Protein AF-A0A2S2QPP9-F1 (afdb_monomer_lite)

Secondary structure (DSSP, 8-state):
-----GGGHHHHHHHHHHHHHHHHHHHHHHHHHHHHHHHHHHHHHTTSS-HHHHHHHHHHHHHHHHHHHHHHHHHHHHHHHH-PPPTTS-S-----------SSSS----PPPPPP--------------------------------------TTTTTSS---STT-SEETTTTEEGGGS-TT--HHHHHHHHHHHHHSPPPPGGG----S-SEEEEEE-TTTS-HHHHHHHHHHHHHHHTPPP----GGG-EEEEEEEEETTEEEEEEEEEEEE-SEEEEEPTTS-EEEEEEEE-SEEEEEEEE-GGGTTTTHHHHHHHHHHHHTT--GGGEEEEGGGHHHHHHHHHHHHHTT-TT---EEE-S-GGGG-

Organism: NCBI:txid143950

Sequence (372 aa):
SSSWTEDDDDTDTALRRHVDTYNDFIVNIQVFFDGFRDLAMAEVTDGRVNAADVNFRLKTIERQMRTELDRLNGMIVDAKGSAALPEGLDRGRARAVGIANGSQELFGSTSPEPVGNRSLAELADVRHSSPAAGTVDECLSPVDTTADDDDGLPGFLAALKPKNGGGGNWCRGCDAPAHLVPAHWNDSFHRMLHALRSAVPPLGPADVVRGPATYRVLRIEPDRYSDELVRRVREYVDAELGVTETGVRRYERLVYLTVSVRRAAATVVGYLETEPVTAAHALGPDGRPSPDRRRAVKHGVSRIWVAVGHRRRRVGTKMLDAFRADHGLRSRDVAFASHEIQCGDAFVRHYSAADDEDTVVSIYTRSPAWYR

Radius of gyration: 28.62 Å; chains: 1; bounding box: 107×72×50 Å

Foldseek 3Di:
DDDDDPPPPVVVVVVVVVVVVVVVVVLVVVLVVVVVVVVVVVCVVVVNDPPVVVVVVVVVVVVVVVVVVVVVVVVVVVVVVVPDDPPDDDPPDDPDDDDDDDPPPPDDDDDDDDDDDDDDDDDDDDDDDDDDDDDDDDDDDDDPPPDPPPPDDPVVLVQQQQPDDPPDQADPQLRAGSVLPDSNRGNVLVVVLSVLQVQQDFDDVVVVDDDPDQKDKDKDDPVRDPPSNVVSVVVSQCSVLVHDDQPDDPVQKIKMFMWGDDPNGTGTFKIWIKGFDQKFFFQDPVRAGDPVRIDGAGMETADIDGRSNCPPVCNSVVNVVVVCVVVVHALSNYAYESSHCVVCVVVQVVSQCVRDVPRGHTYDYPDPVSVD

Structure (mmCIF, N/CA/C/O backbone):
data_AF-A0A2S2QPP9-F1
#
_entry.id   AF-A0A2S2QPP9-F1
#
loop_
_atom_site.group_PDB
_atom_site.id
_atom_site.type_symbol
_atom_site.label_atom_id
_atom_site.label_alt_id
_atom_site.label_comp_id
_atom_site.label_asym_id
_atom_site.label_entity_id
_atom_site.label_seq_id
_atom_site.pdbx_PDB_ins_code
_atom_site.Cartn_x
_atom_site.Cartn_y
_atom_site.Cartn_z
_atom_site.occupancy
_atom_site.B_iso_or_equiv
_atom_site.auth_seq_id
_atom_site.auth_comp_id
_atom_site.auth_asym_id
_atom_site.auth_atom_id
_atom_site.pdbx_PDB_model_num
ATOM 1 N N . SER A 1 1 ? -40.681 34.574 -0.955 1.00 40.84 1 SER A N 1
ATOM 2 C CA . SER A 1 1 ? -39.854 34.625 -2.172 1.00 40.84 1 SER A CA 1
ATOM 3 C C . SER A 1 1 ? -38.439 34.995 -1.762 1.00 40.84 1 SER A C 1
ATOM 5 O O . SER A 1 1 ? -38.125 36.174 -1.695 1.00 40.84 1 SER A O 1
ATOM 7 N N . SER A 1 2 ? -37.641 34.010 -1.348 1.00 41.19 2 SER A N 1
ATOM 8 C CA . SER A 1 2 ? -36.222 34.183 -1.012 1.00 41.19 2 SER A CA 1
ATOM 9 C C . SER A 1 2 ? -35.453 33.412 -2.078 1.00 41.19 2 SER A C 1
ATOM 11 O O . SER A 1 2 ? -35.592 32.197 -2.179 1.00 41.19 2 SER A O 1
ATOM 13 N N . SER A 1 3 ? -34.784 34.167 -2.944 1.00 46.25 3 SER A N 1
ATOM 14 C CA . SER A 1 3 ? -33.953 33.682 -4.041 1.00 46.25 3 SER A CA 1
ATOM 15 C C . SER A 1 3 ? -32.576 33.374 -3.469 1.00 46.25 3 SER A C 1
ATOM 17 O O . SER A 1 3 ? -31.817 34.300 -3.199 1.00 46.25 3 SER A O 1
ATOM 19 N N . TRP A 1 4 ? -32.286 32.098 -3.236 1.00 46.00 4 TRP A N 1
ATOM 20 C CA . TRP A 1 4 ? -30.928 31.630 -2.983 1.00 46.00 4 TRP A CA 1
ATOM 21 C C . TRP A 1 4 ? -30.249 31.490 -4.345 1.00 46.00 4 TRP A C 1
ATOM 23 O O . TRP A 1 4 ? -30.704 30.715 -5.179 1.00 46.00 4 TRP A O 1
ATOM 33 N N . THR A 1 5 ? -29.249 32.324 -4.605 1.00 49.22 5 THR A N 1
ATOM 34 C CA . THR A 1 5 ? -28.446 32.299 -5.830 1.00 49.22 5 THR A CA 1
ATOM 35 C C . THR A 1 5 ? -27.432 31.162 -5.734 1.00 49.22 5 THR A C 1
ATOM 37 O O . THR A 1 5 ? -26.618 31.145 -4.817 1.00 49.22 5 THR A O 1
ATOM 40 N N . GLU A 1 6 ? -27.506 30.215 -6.666 1.00 53.09 6 GLU A N 1
ATOM 41 C CA . GLU A 1 6 ? -26.698 28.986 -6.750 1.00 53.09 6 GLU A CA 1
ATOM 42 C C . GLU A 1 6 ? -25.237 29.221 -7.212 1.00 53.09 6 GLU A C 1
ATOM 44 O O . GLU A 1 6 ? -24.519 28.264 -7.477 1.00 53.09 6 GLU A O 1
ATOM 49 N N . ASP A 1 7 ? -24.765 30.470 -7.287 1.00 55.00 7 ASP A N 1
ATOM 50 C CA . ASP A 1 7 ? -23.487 30.821 -7.936 1.00 55.00 7 ASP A CA 1
ATOM 51 C C . ASP A 1 7 ? -22.239 30.757 -7.019 1.00 55.00 7 ASP A C 1
ATOM 53 O O . ASP A 1 7 ? -21.112 30.862 -7.509 1.00 55.00 7 ASP A O 1
ATOM 57 N N . ASP A 1 8 ? -22.389 30.561 -5.703 1.00 54.38 8 ASP A N 1
ATOM 58 C CA . ASP A 1 8 ? -21.247 30.583 -4.763 1.00 54.38 8 ASP A CA 1
ATOM 59 C C . ASP A 1 8 ? -20.479 29.241 -4.657 1.00 54.38 8 ASP A C 1
ATOM 61 O O . ASP A 1 8 ? -19.323 29.230 -4.229 1.00 54.38 8 ASP A O 1
ATOM 65 N N . ASP A 1 9 ? -21.050 28.110 -5.091 1.00 58.28 9 ASP A N 1
ATOM 66 C CA . ASP A 1 9 ? -20.400 26.786 -4.966 1.00 58.28 9 ASP A CA 1
ATOM 67 C C . ASP A 1 9 ? -19.332 26.511 -6.055 1.00 58.28 9 ASP A C 1
ATOM 69 O O . ASP A 1 9 ? -18.395 25.719 -5.858 1.00 58.28 9 ASP A O 1
ATOM 73 N N . ASP A 1 10 ? -19.408 27.195 -7.201 1.00 59.94 10 ASP A N 1
ATOM 74 C CA . ASP A 1 10 ? -18.504 26.955 -8.336 1.00 59.94 10 ASP A CA 1
ATOM 75 C C . ASP A 1 10 ? -17.108 27.570 -8.135 1.00 59.94 10 ASP A C 1
ATOM 77 O O . ASP A 1 10 ? -16.095 27.005 -8.571 1.00 59.94 10 ASP A O 1
ATOM 81 N N . THR A 1 11 ? -17.012 28.693 -7.417 1.00 61.16 11 THR A N 1
ATOM 82 C CA . THR A 1 11 ? -15.727 29.365 -7.158 1.00 61.16 11 THR A CA 1
ATOM 83 C C . THR A 1 11 ? -14.877 28.633 -6.117 1.00 61.16 11 THR A C 1
ATOM 85 O O . THR A 1 11 ? -13.663 28.503 -6.311 1.00 61.16 11 THR A O 1
ATOM 88 N N . ASP A 1 12 ? -15.486 28.069 -5.069 1.00 63.47 12 ASP A N 1
ATOM 89 C CA . ASP A 1 12 ? -14.771 27.242 -4.083 1.00 63.47 12 ASP A CA 1
ATOM 90 C C . ASP A 1 12 ? -14.270 25.929 -4.717 1.00 63.47 12 ASP A C 1
ATOM 92 O O . ASP A 1 12 ? -13.149 25.478 -4.466 1.00 63.47 12 ASP A O 1
ATOM 96 N N . THR A 1 13 ? -15.041 25.358 -5.647 1.00 70.56 13 THR A N 1
ATOM 97 C CA . THR A 1 13 ? -14.643 24.158 -6.399 1.00 70.56 13 THR A CA 1
ATOM 98 C C . THR A 1 13 ? -13.445 24.420 -7.321 1.00 70.56 13 THR A C 1
ATOM 100 O O . THR A 1 13 ? -12.525 23.597 -7.395 1.00 70.56 13 THR A O 1
ATOM 103 N N . ALA A 1 14 ? -13.408 25.568 -8.004 1.00 65.25 14 ALA A N 1
ATOM 104 C CA . ALA A 1 14 ? -12.289 25.949 -8.866 1.00 65.25 14 ALA A CA 1
ATOM 105 C C . ALA A 1 14 ? -11.002 26.223 -8.067 1.00 65.25 14 ALA A C 1
ATOM 107 O O . ALA A 1 14 ? -9.923 25.764 -8.454 1.00 65.25 14 ALA A O 1
ATOM 108 N N . LEU A 1 15 ? -11.110 26.909 -6.923 1.00 65.25 15 LEU A N 1
ATOM 109 C CA . LEU A 1 15 ? -9.964 27.188 -6.057 1.00 65.25 15 LEU A CA 1
ATOM 110 C C . LEU A 1 15 ? -9.381 25.900 -5.458 1.00 65.25 15 LEU A C 1
ATOM 112 O O . LEU A 1 15 ? -8.161 25.728 -5.462 1.00 65.25 15 LEU A O 1
ATOM 116 N N . ARG A 1 16 ? -10.233 24.967 -5.009 1.00 66.00 16 ARG A N 1
ATOM 117 C CA . ARG A 1 16 ? -9.799 23.649 -4.512 1.00 66.00 16 ARG A CA 1
ATOM 118 C C . ARG A 1 16 ? -9.066 22.846 -5.583 1.00 66.00 16 ARG A C 1
ATOM 120 O O . ARG A 1 16 ? -7.958 22.389 -5.328 1.00 66.00 16 ARG A O 1
ATOM 127 N N . ARG A 1 17 ? -9.600 22.778 -6.811 1.00 66.00 17 ARG A N 1
ATOM 128 C CA . ARG A 1 17 ? -8.910 22.124 -7.942 1.00 66.00 17 ARG A CA 1
ATOM 129 C C . ARG A 1 17 ? -7.540 22.740 -8.227 1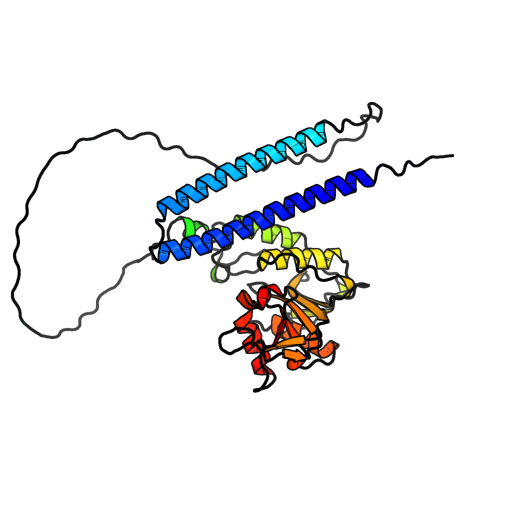.00 66.00 17 ARG A C 1
ATOM 131 O O . ARG A 1 17 ? -6.603 22.008 -8.539 1.00 66.00 17 ARG A O 1
ATOM 138 N N . HIS A 1 18 ? -7.398 24.061 -8.110 1.00 67.56 18 HIS A N 1
ATOM 139 C CA . HIS A 1 18 ? -6.103 24.722 -8.281 1.00 67.56 18 HIS A CA 1
ATOM 140 C C . HIS A 1 18 ? -5.113 24.405 -7.155 1.00 67.56 18 HIS A C 1
ATOM 142 O O . HIS A 1 18 ? -3.940 24.177 -7.445 1.00 67.56 18 HIS A O 1
ATOM 148 N N . VAL A 1 19 ? -5.570 24.348 -5.901 1.00 66.69 19 VAL A N 1
ATOM 149 C CA . VAL A 1 19 ? -4.734 23.947 -4.756 1.00 66.69 19 VAL A CA 1
ATOM 150 C C . VAL A 1 19 ? -4.283 22.493 -4.889 1.00 66.69 19 VAL A C 1
ATOM 152 O O . VAL A 1 19 ? -3.104 22.209 -4.693 1.00 66.69 19 VAL A O 1
ATOM 155 N N . ASP A 1 20 ? -5.178 21.590 -5.285 1.00 62.38 20 ASP A N 1
ATOM 156 C CA . ASP A 1 20 ? -4.850 20.178 -5.499 1.00 62.38 20 ASP A CA 1
ATOM 157 C C . ASP A 1 20 ? -3.846 20.013 -6.650 1.00 62.38 20 ASP A C 1
ATOM 159 O O . ASP A 1 20 ? -2.813 19.374 -6.477 1.00 62.38 20 ASP A O 1
ATOM 163 N N . THR A 1 21 ? -4.057 20.711 -7.774 1.00 69.19 21 THR A N 1
ATOM 164 C CA . THR A 1 21 ? -3.107 20.727 -8.906 1.00 69.19 21 THR A CA 1
ATOM 165 C C . THR A 1 21 ? -1.729 21.260 -8.492 1.00 69.19 21 THR A C 1
ATOM 167 O O . THR A 1 21 ? -0.701 20.766 -8.953 1.00 69.19 21 THR A O 1
ATOM 170 N N . TYR A 1 22 ? -1.687 22.270 -7.619 1.00 67.94 22 TYR A N 1
ATOM 171 C CA . TYR A 1 22 ? -0.441 22.836 -7.104 1.00 67.94 22 TYR A CA 1
ATOM 172 C C . TYR A 1 22 ? 0.289 21.864 -6.165 1.00 67.94 22 TYR A C 1
ATOM 174 O O . TYR A 1 22 ? 1.505 21.700 -6.271 1.00 67.94 22 TYR A O 1
ATOM 182 N N . ASN A 1 23 ? -0.440 21.176 -5.285 1.00 60.09 23 ASN A N 1
ATOM 183 C CA . ASN A 1 23 ? 0.130 20.150 -4.410 1.00 60.09 23 ASN A CA 1
ATOM 184 C C . ASN A 1 23 ? 0.663 18.961 -5.218 1.00 60.09 23 ASN A C 1
ATOM 186 O O . ASN A 1 23 ? 1.793 18.530 -4.987 1.00 60.09 23 ASN A O 1
ATOM 190 N N . ASP A 1 24 ? -0.094 18.493 -6.212 1.00 61.75 24 ASP A N 1
ATOM 191 C CA . ASP A 1 24 ? 0.339 17.442 -7.134 1.00 61.75 24 ASP A CA 1
ATOM 192 C C . ASP A 1 24 ? 1.597 17.861 -7.900 1.00 61.75 24 ASP A C 1
ATOM 194 O O . ASP A 1 24 ? 2.527 17.069 -8.057 1.00 61.75 24 ASP A O 1
ATOM 198 N N . PHE A 1 25 ? 1.671 19.118 -8.349 1.00 69.81 25 PHE A N 1
ATOM 199 C CA . PHE A 1 25 ? 2.869 19.657 -8.986 1.00 69.81 25 PHE A CA 1
ATOM 200 C C . PHE A 1 25 ? 4.080 19.603 -8.049 1.00 69.81 25 PHE A C 1
ATOM 202 O O . PHE A 1 25 ? 5.120 19.092 -8.458 1.00 69.81 25 PHE A O 1
ATOM 209 N N . ILE A 1 26 ? 3.950 20.051 -6.794 1.00 65.31 26 ILE A N 1
ATOM 210 C CA . ILE A 1 26 ? 5.040 19.999 -5.804 1.00 65.31 26 ILE A CA 1
ATOM 211 C C . ILE A 1 26 ? 5.491 18.559 -5.546 1.00 65.31 26 ILE A C 1
ATOM 213 O O . ILE A 1 26 ? 6.689 18.282 -5.561 1.00 65.31 26 ILE A O 1
ATOM 217 N N . VAL A 1 27 ? 4.559 17.628 -5.336 1.00 60.62 27 VAL A N 1
ATOM 218 C CA . VAL A 1 27 ? 4.905 16.221 -5.084 1.00 60.62 27 VAL A CA 1
ATOM 219 C C . VAL A 1 27 ? 5.635 15.625 -6.290 1.00 60.62 27 VAL A C 1
ATOM 221 O O . VAL A 1 27 ? 6.703 15.033 -6.136 1.00 60.62 27 VAL A O 1
ATOM 224 N N . ASN A 1 28 ? 5.122 15.847 -7.502 1.00 64.75 28 ASN A N 1
ATOM 225 C CA . ASN A 1 28 ? 5.736 15.344 -8.732 1.00 64.75 28 ASN A CA 1
ATOM 226 C C . ASN A 1 28 ? 7.129 15.937 -8.981 1.00 64.75 28 ASN A C 1
ATOM 228 O O . ASN A 1 28 ? 8.026 15.231 -9.445 1.00 64.75 28 ASN A O 1
ATOM 232 N N . ILE A 1 29 ? 7.338 17.213 -8.643 1.00 70.69 29 ILE A N 1
ATOM 233 C CA . ILE A 1 29 ? 8.642 17.869 -8.767 1.00 70.69 29 ILE A CA 1
ATOM 234 C C . ILE A 1 29 ? 9.671 17.234 -7.843 1.00 70.69 29 ILE A C 1
ATOM 236 O O . ILE A 1 29 ? 10.816 17.018 -8.237 1.00 70.69 29 ILE A O 1
ATOM 240 N N . GLN A 1 30 ? 9.254 16.902 -6.624 1.00 63.59 30 GLN A N 1
ATOM 241 C CA . GLN A 1 30 ? 10.133 16.333 -5.620 1.00 63.59 30 GLN A CA 1
ATOM 242 C C . GLN A 1 30 ? 10.539 14.908 -6.005 1.00 63.59 30 GLN A C 1
ATOM 244 O O . GLN A 1 30 ? 11.727 14.596 -5.998 1.00 63.59 30 GLN A O 1
ATOM 249 N N . VAL A 1 31 ? 9.581 14.097 -6.466 1.00 62.12 31 VAL A N 1
ATOM 250 C CA . VAL A 1 31 ? 9.843 12.753 -7.008 1.00 62.12 31 VAL A CA 1
ATOM 251 C C . VAL A 1 31 ? 10.782 12.813 -8.217 1.00 62.12 31 VAL A C 1
ATOM 253 O O . VAL A 1 31 ? 11.727 12.028 -8.303 1.00 62.12 31 VAL A O 1
ATOM 256 N N . PHE A 1 32 ? 10.573 13.765 -9.133 1.00 74.25 32 PHE A N 1
ATOM 257 C CA . PHE A 1 32 ? 11.472 13.973 -10.270 1.00 74.25 32 PHE A CA 1
ATOM 258 C C . PHE A 1 32 ? 12.901 14.288 -9.815 1.00 74.25 32 PHE A C 1
ATOM 260 O O . PHE A 1 32 ? 13.853 13.699 -10.327 1.00 74.25 32 PHE A O 1
ATOM 267 N N . PHE A 1 33 ? 13.064 15.189 -8.846 1.00 73.94 33 PHE A N 1
ATOM 268 C CA . PHE A 1 33 ? 14.381 15.551 -8.330 1.00 73.94 33 PHE A CA 1
ATOM 269 C C . PHE A 1 33 ? 15.072 14.411 -7.595 1.00 73.94 33 PHE A C 1
ATOM 271 O O . PHE A 1 33 ? 16.282 14.254 -7.749 1.00 73.94 33 PHE A O 1
ATOM 278 N N . ASP A 1 34 ? 14.331 13.617 -6.825 1.00 66.50 34 ASP A N 1
ATOM 279 C CA . ASP A 1 34 ? 14.879 12.445 -6.151 1.00 66.50 34 ASP A CA 1
ATOM 280 C C . ASP A 1 34 ? 15.369 11.411 -7.179 1.00 66.50 34 ASP A C 1
ATOM 282 O O . ASP A 1 34 ? 16.523 10.990 -7.112 1.00 66.50 34 ASP A O 1
ATOM 286 N N . GLY A 1 35 ? 14.570 11.103 -8.208 1.00 66.69 35 GLY A N 1
ATOM 287 C CA . GLY A 1 35 ? 14.981 10.196 -9.287 1.00 66.69 35 GLY A CA 1
ATOM 288 C C . GLY A 1 35 ? 16.153 10.727 -10.123 1.00 66.69 35 GLY A C 1
ATOM 289 O O . GLY A 1 35 ? 17.085 9.986 -10.440 1.00 66.69 35 GLY A O 1
ATOM 290 N N . PHE A 1 36 ? 16.152 12.023 -10.448 1.00 76.38 36 PHE A N 1
ATOM 291 C CA . PHE A 1 36 ? 17.269 12.666 -11.142 1.00 76.38 36 PHE A CA 1
ATOM 292 C C . PHE A 1 36 ? 18.548 12.623 -10.302 1.00 76.38 36 PHE A C 1
ATOM 294 O O . PHE A 1 36 ? 19.620 12.346 -10.837 1.00 76.38 36 PHE A O 1
ATOM 301 N N . ARG A 1 37 ? 18.448 12.880 -8.992 1.00 74.00 37 ARG A N 1
ATOM 302 C CA . ARG A 1 37 ? 19.585 12.818 -8.070 1.00 74.00 37 ARG A CA 1
ATOM 303 C C . ARG A 1 37 ? 20.170 11.414 -8.039 1.00 74.00 37 ARG A C 1
ATOM 305 O O . ARG A 1 37 ? 21.381 11.286 -8.158 1.00 74.00 37 ARG A O 1
ATOM 312 N N . ASP A 1 38 ? 19.339 10.387 -7.912 1.00 67.94 38 ASP A N 1
ATOM 313 C CA . ASP A 1 38 ? 19.810 9.005 -7.820 1.00 67.94 38 ASP A CA 1
ATOM 314 C C . ASP A 1 38 ? 20.531 8.572 -9.108 1.00 67.94 38 ASP A C 1
ATOM 316 O O . ASP A 1 38 ? 21.623 8.003 -9.048 1.00 67.94 38 ASP A O 1
ATOM 320 N N . LEU A 1 39 ? 19.989 8.937 -10.276 1.00 69.69 39 LEU A N 1
ATOM 321 C CA . LEU A 1 39 ? 20.645 8.701 -11.565 1.00 69.69 39 LEU A CA 1
ATOM 322 C C . LEU A 1 39 ? 21.964 9.476 -11.687 1.00 69.69 39 LEU A C 1
ATOM 324 O O . LEU A 1 39 ? 22.980 8.923 -12.102 1.00 69.69 39 LEU A O 1
ATOM 328 N N . ALA A 1 40 ? 21.966 10.755 -11.308 1.00 73.69 40 ALA A N 1
ATOM 329 C CA . ALA A 1 40 ? 23.159 11.587 -11.373 1.00 73.69 40 ALA A CA 1
ATOM 330 C C . ALA A 1 40 ? 24.256 11.088 -10.420 1.00 73.69 40 ALA A C 1
ATOM 332 O O . ALA A 1 40 ? 25.434 11.146 -10.763 1.00 73.69 40 ALA A O 1
ATOM 333 N N . MET A 1 41 ? 23.883 10.556 -9.254 1.00 70.50 41 MET A N 1
ATOM 334 C CA . MET A 1 41 ? 24.817 9.926 -8.322 1.00 70.50 41 MET A CA 1
ATOM 335 C C . MET A 1 41 ? 25.435 8.662 -8.917 1.00 70.50 41 MET A C 1
ATOM 337 O O . MET A 1 41 ? 26.651 8.516 -8.847 1.00 70.50 41 MET A O 1
ATOM 341 N N . ALA A 1 42 ? 24.637 7.795 -9.547 1.00 74.00 42 ALA A N 1
ATOM 342 C CA . ALA A 1 42 ? 25.154 6.604 -10.221 1.00 74.00 42 ALA A CA 1
ATOM 343 C C . ALA A 1 42 ? 26.171 6.969 -11.319 1.00 74.00 42 ALA A C 1
ATOM 345 O O . ALA A 1 42 ? 27.265 6.414 -11.371 1.00 74.00 42 ALA A O 1
ATOM 346 N N . GLU A 1 43 ? 25.856 7.972 -12.138 1.00 81.12 43 GLU A N 1
ATOM 347 C CA . GLU A 1 43 ? 26.733 8.450 -13.212 1.00 81.12 43 GLU A CA 1
ATOM 348 C C . GLU A 1 43 ? 28.028 9.113 -12.697 1.00 81.12 43 GLU A C 1
ATOM 350 O O . GLU A 1 43 ? 29.086 8.991 -13.321 1.00 81.12 43 GLU A O 1
ATOM 355 N N . VAL A 1 44 ? 27.971 9.795 -11.547 1.00 82.31 44 VAL A N 1
ATOM 356 C CA . VAL A 1 44 ? 29.156 10.353 -10.873 1.00 82.31 44 VAL A CA 1
ATOM 357 C C . VAL A 1 44 ? 30.029 9.244 -10.287 1.00 82.31 44 VAL A C 1
ATOM 359 O O . VAL A 1 44 ? 31.248 9.287 -10.442 1.00 82.31 44 VAL A O 1
ATOM 362 N N . THR A 1 45 ? 29.431 8.241 -9.639 1.00 81.19 45 THR A N 1
ATOM 363 C CA . THR A 1 45 ? 30.156 7.090 -9.079 1.00 81.19 45 THR A CA 1
ATOM 364 C C . THR A 1 45 ? 30.834 6.263 -10.168 1.00 81.19 45 THR A C 1
ATOM 366 O O . THR A 1 45 ? 31.976 5.846 -9.992 1.00 81.19 45 THR A O 1
ATOM 369 N N . ASP A 1 46 ? 30.183 6.111 -11.321 1.00 88.31 46 ASP A N 1
ATOM 370 C CA . ASP A 1 46 ? 30.744 5.445 -12.499 1.00 88.31 46 ASP A CA 1
ATOM 371 C C . ASP A 1 46 ? 31.828 6.286 -13.210 1.00 88.31 46 ASP A C 1
ATOM 373 O O . ASP A 1 46 ? 32.397 5.850 -14.213 1.00 88.31 46 ASP A O 1
ATOM 377 N N . GLY A 1 47 ? 32.111 7.508 -12.735 1.00 90.81 47 GLY A N 1
ATOM 378 C CA . GLY A 1 47 ? 33.095 8.422 -13.322 1.00 90.81 47 GLY A CA 1
ATOM 379 C C . GLY A 1 47 ? 32.698 8.976 -14.694 1.00 90.81 47 GLY A C 1
ATOM 380 O O . GLY A 1 47 ? 33.527 9.579 -15.376 1.00 90.81 47 GLY A O 1
ATOM 381 N N . ARG A 1 48 ? 31.442 8.782 -15.116 1.00 91.69 48 ARG A N 1
ATOM 382 C CA . ARG A 1 48 ? 30.927 9.237 -16.418 1.00 91.69 48 ARG A CA 1
ATOM 383 C C . ARG A 1 48 ? 30.629 10.726 -16.433 1.00 91.69 48 ARG A C 1
ATOM 385 O O . ARG A 1 48 ? 30.719 11.359 -17.484 1.00 91.69 48 ARG A O 1
ATOM 392 N N . VAL A 1 49 ? 30.280 11.290 -15.278 1.00 91.00 49 VAL A N 1
ATOM 393 C CA . VAL A 1 49 ? 29.949 12.709 -15.147 1.00 91.00 49 VAL A CA 1
ATOM 394 C C . VAL A 1 49 ? 30.722 13.329 -13.989 1.00 91.00 49 VAL A C 1
ATOM 396 O O . VAL A 1 49 ? 30.866 12.747 -12.917 1.00 91.00 49 VAL A O 1
ATOM 399 N N . ASN A 1 50 ? 31.220 14.547 -14.198 1.00 92.44 50 ASN A N 1
ATOM 400 C CA . ASN A 1 50 ? 31.888 15.311 -13.156 1.00 92.44 50 ASN A CA 1
ATOM 401 C C . ASN A 1 50 ? 30.871 15.802 -12.105 1.00 92.44 50 ASN A C 1
ATOM 403 O O . ASN A 1 50 ? 29.896 16.480 -12.435 1.00 92.44 50 ASN A O 1
ATOM 407 N N . ALA A 1 51 ? 31.124 15.508 -10.827 1.00 83.25 51 ALA A N 1
ATOM 408 C CA . ALA A 1 51 ? 30.252 15.901 -9.719 1.00 83.25 51 ALA A CA 1
ATOM 409 C C . ALA A 1 51 ? 30.026 17.425 -9.619 1.00 83.25 51 ALA A C 1
ATOM 411 O O . ALA A 1 51 ? 28.930 17.869 -9.269 1.00 83.25 51 ALA A O 1
ATOM 412 N N . ALA A 1 52 ? 31.040 18.237 -9.941 1.00 85.56 52 ALA A N 1
ATOM 413 C CA . ALA A 1 52 ? 30.933 19.694 -9.924 1.00 85.56 52 ALA A CA 1
ATOM 414 C C . ALA A 1 52 ? 29.964 20.201 -11.003 1.00 85.56 52 ALA A C 1
ATOM 416 O O . ALA A 1 52 ? 29.150 21.082 -10.719 1.00 85.56 52 ALA A O 1
ATOM 417 N N . ASP A 1 53 ? 29.983 19.594 -12.192 1.00 84.12 53 ASP A N 1
ATOM 418 C CA . ASP A 1 53 ? 29.069 19.933 -13.287 1.00 84.12 53 ASP A CA 1
ATOM 419 C C . ASP A 1 53 ? 27.624 19.542 -12.966 1.00 84.12 53 ASP A C 1
ATOM 421 O O . ASP A 1 53 ? 26.705 20.334 -13.195 1.00 84.12 53 ASP A O 1
ATOM 425 N N . VAL A 1 54 ? 27.407 18.354 -12.385 1.00 82.50 54 VAL A N 1
ATOM 426 C CA . VAL A 1 54 ? 26.078 17.928 -11.909 1.00 82.50 54 VAL A CA 1
ATOM 427 C C . VAL A 1 54 ? 25.538 18.926 -10.890 1.00 82.50 54 VAL A C 1
ATOM 429 O O . VAL A 1 54 ? 24.411 19.402 -11.025 1.00 82.50 54 VAL A O 1
ATOM 432 N N . ASN A 1 55 ? 26.353 19.299 -9.902 1.00 78.38 55 ASN A N 1
ATOM 433 C CA . ASN A 1 55 ? 25.966 20.248 -8.863 1.00 78.38 55 ASN A CA 1
ATOM 434 C C . ASN A 1 55 ? 25.665 21.643 -9.438 1.00 78.38 55 ASN A C 1
ATOM 436 O O . ASN A 1 55 ? 24.686 22.282 -9.051 1.00 78.38 55 ASN A O 1
ATOM 440 N N . PHE A 1 56 ? 26.469 22.115 -10.394 1.00 83.81 56 PHE A N 1
ATOM 441 C CA . PHE A 1 56 ? 26.223 23.385 -11.077 1.00 83.81 56 PHE A CA 1
ATOM 442 C C . PHE A 1 56 ? 24.889 23.375 -11.838 1.00 83.81 56 PHE A C 1
ATOM 444 O O . PHE A 1 56 ? 24.107 24.327 -11.743 1.00 83.81 56 PHE A O 1
ATOM 451 N N . ARG A 1 57 ? 24.585 22.285 -12.551 1.00 79.94 57 ARG A N 1
ATOM 452 C CA . ARG A 1 57 ? 23.319 22.137 -13.282 1.00 79.94 57 ARG A CA 1
ATOM 453 C C . ARG A 1 57 ? 22.126 22.043 -12.336 1.00 79.94 57 ARG A C 1
ATOM 455 O O . ARG A 1 57 ? 21.142 22.741 -12.556 1.00 79.94 57 ARG A O 1
ATOM 462 N N . LEU A 1 58 ? 22.239 21.276 -11.252 1.00 78.06 58 LEU A N 1
ATOM 463 C CA . LEU A 1 58 ? 21.207 21.180 -10.215 1.00 78.06 58 LEU A CA 1
ATOM 464 C C . LEU A 1 58 ? 20.882 22.542 -9.596 1.00 78.06 58 LEU A C 1
ATOM 466 O O . LEU A 1 58 ? 19.718 22.924 -9.556 1.00 78.06 58 LEU A O 1
ATOM 470 N N . LYS A 1 59 ? 21.899 23.321 -9.206 1.00 77.44 59 LYS A N 1
ATOM 471 C CA . LYS A 1 59 ? 21.709 24.689 -8.689 1.00 77.44 59 LYS A CA 1
ATOM 472 C C . LYS A 1 59 ? 21.069 25.626 -9.711 1.00 77.44 59 LYS A C 1
ATOM 474 O O . LYS A 1 59 ? 20.340 26.546 -9.343 1.00 77.44 59 LYS A O 1
ATOM 479 N N . THR A 1 60 ? 21.362 25.423 -10.994 1.00 82.19 60 THR A N 1
ATOM 480 C CA . THR A 1 60 ? 20.765 26.208 -12.082 1.00 82.19 60 THR A CA 1
ATOM 481 C C . THR A 1 60 ? 19.276 25.903 -12.217 1.00 82.19 60 THR A C 1
ATOM 483 O O . THR A 1 60 ? 18.464 26.827 -12.237 1.00 82.19 60 THR A O 1
ATOM 486 N N . ILE A 1 61 ? 18.924 24.617 -12.236 1.00 79.25 61 ILE A N 1
ATOM 487 C CA . ILE A 1 61 ? 17.543 24.130 -12.303 1.00 79.25 61 ILE A CA 1
ATOM 488 C C . ILE A 1 61 ? 16.757 24.584 -11.064 1.00 79.25 61 ILE A C 1
ATOM 490 O O . ILE A 1 61 ? 15.670 25.139 -11.197 1.00 79.25 61 ILE A O 1
ATOM 494 N N . GLU A 1 62 ? 17.335 24.447 -9.866 1.00 78.50 62 GLU A N 1
ATOM 495 C CA . GLU A 1 62 ? 16.729 24.914 -8.614 1.00 78.50 62 GLU A CA 1
ATOM 496 C C . GLU A 1 62 ? 16.389 26.410 -8.677 1.00 78.50 62 GLU A C 1
ATOM 498 O O . GLU A 1 62 ? 15.282 26.817 -8.323 1.00 78.50 62 GLU A O 1
ATOM 503 N N . ARG A 1 63 ? 17.317 27.240 -9.177 1.00 81.38 63 ARG A N 1
ATOM 504 C CA . ARG A 1 63 ? 17.093 28.682 -9.338 1.00 81.38 63 ARG A CA 1
ATOM 505 C C . ARG A 1 63 ? 15.950 28.972 -10.308 1.00 81.38 63 ARG A C 1
ATOM 507 O O . ARG A 1 63 ? 15.094 29.788 -9.985 1.00 81.38 63 ARG A O 1
ATOM 514 N N . GLN A 1 64 ? 15.926 28.306 -11.463 1.00 81.75 64 GLN A N 1
ATOM 515 C CA . GLN A 1 64 ? 14.859 28.470 -12.458 1.00 81.75 64 GLN A CA 1
ATOM 516 C C . GLN A 1 64 ? 13.492 28.091 -11.882 1.00 81.75 64 GLN A C 1
ATOM 518 O O . GLN A 1 64 ? 12.519 28.819 -12.057 1.00 81.75 64 GLN A O 1
ATOM 523 N N . MET A 1 65 ? 13.426 26.990 -11.138 1.00 77.50 65 MET A N 1
ATOM 524 C CA . MET A 1 65 ? 12.174 26.506 -10.556 1.00 77.50 65 MET A CA 1
ATOM 525 C C . MET A 1 65 ? 11.697 27.391 -9.413 1.00 77.50 65 MET A C 1
ATOM 527 O O . MET A 1 65 ? 10.499 27.632 -9.300 1.00 77.50 65 MET A O 1
ATOM 531 N N . ARG A 1 66 ? 12.615 27.955 -8.621 1.00 76.88 66 ARG A N 1
ATOM 532 C CA . ARG A 1 66 ? 12.279 28.976 -7.624 1.00 76.88 66 ARG A CA 1
ATOM 533 C C . ARG A 1 66 ? 11.677 30.218 -8.281 1.00 76.88 66 ARG A C 1
ATOM 535 O O . ARG A 1 66 ? 10.633 30.679 -7.841 1.00 76.88 66 ARG A O 1
ATOM 542 N N . THR A 1 67 ? 12.278 30.702 -9.370 1.00 82.56 67 THR A N 1
ATOM 543 C CA . THR A 1 67 ? 11.742 31.838 -10.135 1.00 82.56 67 THR A CA 1
ATOM 544 C C . THR A 1 67 ? 10.339 31.560 -10.679 1.00 82.56 67 THR A C 1
ATOM 546 O O . THR A 1 67 ? 9.469 32.422 -10.573 1.00 82.56 67 THR A O 1
ATOM 549 N N . GLU A 1 68 ? 10.082 30.364 -11.214 1.00 80.81 68 GLU A N 1
ATOM 550 C CA . GLU A 1 68 ? 8.736 30.007 -11.682 1.00 80.81 68 GLU A CA 1
ATOM 551 C C . GLU A 1 68 ? 7.729 29.851 -10.535 1.00 80.81 68 GLU A C 1
ATOM 553 O O . GLU A 1 68 ? 6.591 30.296 -10.667 1.00 80.81 68 GLU A O 1
ATOM 558 N N . LEU A 1 69 ? 8.130 29.285 -9.393 1.00 77.62 69 LEU A N 1
ATOM 559 C CA . LEU A 1 69 ? 7.271 29.202 -8.207 1.00 77.62 69 LEU A CA 1
ATOM 560 C C . LEU A 1 69 ? 6.906 30.590 -7.669 1.00 77.62 69 LEU A C 1
ATOM 562 O O . LEU A 1 69 ? 5.741 30.832 -7.359 1.00 77.62 69 LEU A O 1
ATOM 566 N N . ASP A 1 70 ? 7.864 31.515 -7.606 1.00 80.31 70 ASP A N 1
ATOM 567 C CA . ASP A 1 70 ? 7.612 32.902 -7.202 1.00 80.31 70 ASP A CA 1
ATOM 568 C C . ASP A 1 70 ? 6.651 33.597 -8.179 1.00 80.31 70 ASP A C 1
ATOM 570 O O . ASP A 1 70 ? 5.720 34.287 -7.756 1.00 80.31 70 ASP A O 1
ATOM 574 N N . ARG A 1 71 ? 6.812 33.351 -9.488 1.00 84.19 71 ARG A N 1
ATOM 575 C CA . ARG A 1 71 ? 5.903 33.857 -10.527 1.00 84.19 71 ARG A CA 1
ATOM 576 C C . ARG A 1 71 ? 4.480 33.321 -10.350 1.00 84.19 71 ARG A C 1
ATOM 578 O O . ARG A 1 71 ? 3.529 34.098 -10.400 1.00 84.19 71 ARG A O 1
ATOM 585 N N . LEU A 1 72 ? 4.327 32.015 -10.120 1.00 78.06 72 LEU A N 1
ATOM 586 C CA . LEU A 1 72 ? 3.026 31.378 -9.885 1.00 78.06 72 LEU A CA 1
ATOM 587 C C . LEU A 1 72 ? 2.370 31.884 -8.595 1.00 78.06 72 LEU A C 1
ATOM 589 O O . LEU A 1 72 ? 1.175 32.175 -8.589 1.00 78.06 72 LEU A O 1
ATOM 593 N N . ASN A 1 73 ? 3.146 32.053 -7.523 1.00 76.06 73 ASN A N 1
ATOM 594 C CA . ASN A 1 73 ? 2.651 32.623 -6.272 1.00 76.06 73 ASN A CA 1
ATOM 595 C C . ASN A 1 73 ? 2.157 34.062 -6.458 1.00 76.06 73 ASN A C 1
ATOM 597 O O . ASN A 1 73 ? 1.095 34.400 -5.937 1.00 76.06 73 ASN A O 1
ATOM 601 N N . GLY A 1 74 ? 2.867 34.881 -7.241 1.00 80.94 74 GLY A N 1
ATOM 602 C CA . GLY A 1 74 ? 2.409 36.221 -7.620 1.00 80.94 74 GLY A CA 1
ATOM 603 C C . GLY A 1 74 ? 1.043 36.189 -8.309 1.00 80.94 74 GLY A C 1
ATOM 604 O O . GLY A 1 74 ? 0.118 36.867 -7.871 1.00 80.94 74 GLY A O 1
ATOM 605 N N . MET A 1 75 ? 0.867 35.301 -9.295 1.00 78.88 75 MET A N 1
ATOM 606 C CA . MET A 1 75 ? -0.416 35.135 -9.993 1.00 78.88 75 MET A CA 1
ATOM 607 C C . MET A 1 75 ? -1.562 34.726 -9.052 1.00 78.88 75 MET A C 1
ATOM 609 O O . MET A 1 75 ? -2.687 35.199 -9.209 1.00 78.88 75 MET A O 1
ATOM 613 N N . ILE A 1 76 ? -1.295 33.867 -8.060 1.00 74.00 76 ILE A N 1
ATOM 614 C CA . ILE A 1 76 ? -2.298 33.449 -7.065 1.00 74.00 76 ILE A CA 1
ATOM 615 C C . ILE A 1 76 ? -2.683 34.615 -6.146 1.00 74.00 76 ILE A C 1
ATOM 617 O O . ILE A 1 76 ? -3.862 34.781 -5.826 1.00 74.00 76 ILE A O 1
ATOM 621 N N . VAL A 1 77 ? -1.708 35.413 -5.701 1.00 78.81 77 VAL A N 1
ATOM 622 C CA . VAL A 1 77 ? -1.956 36.593 -4.858 1.00 78.81 77 VAL A CA 1
ATOM 623 C C . VAL A 1 77 ? -2.774 37.633 -5.622 1.00 78.81 77 VAL A C 1
ATOM 625 O O . VAL A 1 77 ? -3.766 38.125 -5.084 1.00 78.81 77 VAL A O 1
ATOM 628 N N . ASP A 1 78 ? -2.434 37.895 -6.883 1.00 78.31 78 ASP A N 1
ATOM 629 C CA . ASP A 1 78 ? -3.152 38.846 -7.737 1.00 78.31 78 ASP A CA 1
ATOM 630 C C . ASP A 1 78 ? -4.594 38.396 -8.011 1.00 78.31 78 ASP A C 1
ATOM 632 O O . ASP A 1 78 ? -5.526 39.201 -7.934 1.00 78.31 78 ASP A O 1
ATOM 636 N N . ALA A 1 79 ? -4.811 37.098 -8.252 1.00 73.12 79 ALA A N 1
ATOM 637 C CA . ALA A 1 79 ? -6.149 36.531 -8.424 1.00 73.12 79 ALA A CA 1
ATOM 638 C C . ALA A 1 79 ? -7.006 36.674 -7.153 1.00 73.12 79 ALA A C 1
ATOM 640 O O . ALA A 1 79 ? -8.185 37.017 -7.235 1.00 73.12 79 ALA A O 1
ATOM 641 N N . LYS A 1 80 ? -6.411 36.476 -5.967 1.00 72.94 80 LYS A N 1
ATOM 642 C CA . LYS A 1 80 ? -7.094 36.672 -4.676 1.00 72.94 80 LYS A CA 1
ATOM 643 C C . LYS A 1 80 ? -7.370 38.144 -4.370 1.00 72.94 80 LYS A C 1
ATOM 645 O O . LYS A 1 80 ? -8.410 38.450 -3.798 1.00 72.94 80 LYS A O 1
ATOM 650 N N . GLY A 1 81 ? -6.461 39.046 -4.740 1.00 74.44 81 GLY A N 1
ATOM 651 C CA . GLY A 1 81 ? -6.630 40.491 -4.561 1.00 74.44 81 GLY A CA 1
ATOM 652 C C . GLY A 1 81 ? -7.658 41.108 -5.513 1.00 74.44 81 GLY A C 1
ATOM 653 O O . GLY A 1 81 ? -8.333 42.066 -5.148 1.00 74.44 81 GLY A O 1
ATOM 654 N N . SER A 1 82 ? -7.814 40.533 -6.708 1.00 64.44 82 SER A N 1
ATOM 655 C CA . SER A 1 82 ? -8.779 40.989 -7.718 1.00 64.44 82 SER A CA 1
ATOM 656 C C . SER A 1 82 ? -10.211 40.512 -7.446 1.00 64.44 82 SER A C 1
ATOM 658 O O . SER A 1 82 ? -11.159 41.115 -7.941 1.00 64.44 82 SER A O 1
ATOM 660 N N . ALA A 1 83 ? -10.390 39.474 -6.621 1.00 60.44 83 ALA A N 1
ATOM 661 C CA . ALA A 1 83 ? -11.689 39.022 -6.120 1.00 60.44 83 ALA A CA 1
ATOM 662 C C . ALA A 1 83 ? -12.201 39.921 -4.973 1.00 60.44 83 ALA A C 1
ATOM 664 O O . ALA A 1 83 ? -12.529 39.450 -3.883 1.00 60.44 83 ALA A O 1
ATOM 665 N N . ALA A 1 84 ? -12.223 41.239 -5.197 1.00 47.78 84 ALA A N 1
ATOM 666 C CA . ALA A 1 84 ? -12.778 42.197 -4.253 1.00 47.78 84 ALA A CA 1
ATOM 667 C C . ALA A 1 84 ? -14.265 41.884 -4.011 1.00 47.78 84 ALA A C 1
ATOM 669 O O . ALA A 1 84 ? -15.086 41.932 -4.927 1.00 47.78 84 ALA A O 1
ATOM 670 N N . LEU A 1 85 ? -14.588 41.549 -2.759 1.00 47.34 85 LEU A N 1
ATOM 671 C CA . LEU A 1 85 ? -15.953 41.386 -2.260 1.00 47.34 85 LEU A CA 1
ATOM 672 C C . LEU A 1 85 ? -16.796 42.631 -2.596 1.00 47.34 85 LEU A C 1
ATOM 674 O O . LEU A 1 85 ? -16.280 43.746 -2.463 1.00 47.34 85 LEU A O 1
ATOM 678 N N . PRO A 1 86 ? -18.084 42.478 -2.967 1.00 43.94 86 PRO A N 1
ATOM 679 C CA . PRO A 1 86 ? -18.961 43.620 -3.174 1.00 43.94 86 PRO A CA 1
ATOM 680 C C . PRO A 1 86 ? -18.991 44.480 -1.907 1.00 43.94 86 PRO A C 1
ATOM 682 O O . PRO A 1 86 ? -19.211 43.974 -0.802 1.00 43.94 86 PRO A O 1
ATOM 685 N N . GLU A 1 87 ? -18.754 45.783 -2.065 1.00 45.41 87 GLU A N 1
ATOM 686 C CA . GLU A 1 87 ? -18.851 46.779 -0.998 1.00 45.41 87 GLU A CA 1
ATOM 687 C C . GLU A 1 87 ? -20.279 46.797 -0.431 1.00 45.41 87 GLU A C 1
ATOM 689 O O . GLU A 1 87 ? -21.159 47.491 -0.933 1.00 45.41 87 GLU A O 1
ATOM 694 N N . GLY A 1 88 ? -20.541 45.993 0.602 1.00 46.91 88 GLY A N 1
ATOM 695 C CA . GLY A 1 88 ? -21.882 45.946 1.187 1.00 46.91 88 GLY A CA 1
ATOM 696 C C . GLY A 1 88 ? -22.133 44.969 2.330 1.00 46.91 88 GLY A C 1
ATOM 697 O O . GLY A 1 88 ? -23.268 44.914 2.795 1.00 46.91 88 GLY A O 1
ATOM 698 N N . LEU A 1 89 ? -21.138 44.217 2.816 1.00 39.22 89 LEU A N 1
ATOM 699 C CA . LEU A 1 89 ? -21.333 43.301 3.945 1.00 39.22 89 LEU A CA 1
ATOM 700 C C . LEU A 1 89 ? -20.485 43.678 5.164 1.00 39.22 89 LEU A C 1
ATOM 702 O O . LEU A 1 89 ? -19.267 43.834 5.123 1.00 39.22 89 LEU A O 1
ATOM 706 N N . ASP A 1 90 ? -21.240 43.873 6.236 1.00 38.62 90 ASP A N 1
ATOM 707 C CA . ASP A 1 90 ? -20.950 44.439 7.542 1.00 38.62 90 ASP A CA 1
ATOM 708 C C . ASP A 1 90 ? -19.599 44.030 8.161 1.00 38.62 90 ASP A C 1
ATOM 710 O O . ASP A 1 90 ? -19.269 42.849 8.311 1.00 38.62 90 ASP A O 1
ATOM 714 N N . ARG A 1 91 ? -18.827 45.033 8.602 1.00 40.31 91 ARG A N 1
ATOM 715 C CA . ARG A 1 91 ? -17.543 44.888 9.316 1.00 40.31 91 ARG A CA 1
ATOM 716 C C . ARG A 1 91 ? -17.783 44.476 10.771 1.00 40.31 91 ARG A C 1
ATOM 718 O O . ARG A 1 91 ? -17.428 45.194 11.702 1.00 40.31 91 ARG A O 1
ATOM 725 N N . GLY A 1 92 ? -18.397 43.313 10.964 1.00 40.53 92 GLY A N 1
ATOM 726 C CA . GLY A 1 92 ? -18.895 42.871 12.263 1.00 40.53 92 GLY A CA 1
ATOM 727 C C . GLY A 1 92 ? -18.469 41.474 12.701 1.00 40.53 92 GLY A C 1
ATOM 728 O O . GLY A 1 92 ? -19.045 40.984 13.661 1.00 40.53 92 GLY A O 1
ATOM 729 N N . ARG A 1 93 ? -17.526 40.781 12.039 1.00 38.16 93 ARG A N 1
ATOM 730 C CA . ARG A 1 93 ? -17.017 39.474 12.524 1.00 38.16 93 ARG A CA 1
ATOM 731 C C . ARG A 1 93 ? -15.794 38.972 11.743 1.00 38.16 93 ARG A C 1
ATOM 733 O O . ARG A 1 93 ? -15.875 38.034 10.968 1.00 38.16 93 ARG A O 1
ATOM 740 N N . ALA A 1 94 ? -14.628 39.568 11.967 1.00 33.47 94 ALA A N 1
ATOM 741 C CA . ALA A 1 94 ? -13.360 38.985 11.513 1.00 33.47 94 ALA A CA 1
ATOM 742 C C . ALA A 1 94 ? -12.253 39.260 12.538 1.00 33.47 94 ALA A C 1
ATOM 744 O O . ALA A 1 94 ? -11.348 40.064 12.338 1.00 33.47 94 ALA A O 1
ATOM 745 N N . ARG A 1 95 ? -12.358 38.598 13.693 1.00 37.94 95 ARG A N 1
ATOM 746 C CA . ARG A 1 95 ? -11.269 38.462 14.665 1.00 37.94 95 ARG A CA 1
ATOM 747 C C . ARG A 1 95 ? -11.187 36.998 15.077 1.00 37.94 95 ARG A C 1
ATOM 749 O O . ARG A 1 95 ? -11.758 36.611 16.085 1.00 37.94 95 ARG A O 1
ATOM 756 N N . ALA A 1 96 ? -10.540 36.198 14.238 1.00 38.44 96 ALA A N 1
ATOM 757 C CA . ALA A 1 96 ? -9.820 34.973 14.590 1.00 38.44 96 ALA A CA 1
ATOM 758 C C . ALA A 1 96 ? -9.437 34.270 13.286 1.00 38.44 96 ALA A C 1
ATOM 760 O O . ALA A 1 96 ? -10.307 33.739 12.614 1.00 38.44 96 ALA A O 1
ATOM 761 N N . VAL A 1 97 ? -8.158 34.349 12.925 1.00 32.03 97 VAL A N 1
ATOM 762 C CA . VAL A 1 97 ? -7.287 33.296 12.366 1.00 32.03 97 VAL A CA 1
ATOM 763 C C . VAL A 1 97 ? -6.082 34.053 11.806 1.00 32.03 97 VAL A C 1
ATOM 765 O O . VAL A 1 97 ? -6.044 34.470 10.654 1.00 32.03 97 VAL A O 1
ATOM 768 N N . GLY A 1 98 ? -5.114 34.320 12.682 1.00 28.88 98 GLY A N 1
ATOM 769 C CA . GLY A 1 98 ? -3.778 34.710 12.258 1.00 28.88 98 GLY A CA 1
ATOM 770 C C . GLY A 1 98 ? -2.995 33.439 11.966 1.00 28.88 98 GLY A C 1
ATOM 771 O O . GLY A 1 98 ? -2.641 32.724 12.899 1.00 28.88 98 GLY A O 1
ATOM 772 N N . ILE A 1 99 ? -2.736 33.154 10.692 1.00 29.92 99 ILE A N 1
ATOM 773 C CA . ILE A 1 99 ? -1.658 32.249 10.290 1.00 29.92 99 ILE A CA 1
ATOM 774 C C . ILE A 1 99 ? -0.575 33.150 9.711 1.00 29.92 99 ILE A C 1
ATOM 776 O O . ILE A 1 99 ? -0.711 33.697 8.620 1.00 29.92 99 ILE A O 1
ATOM 780 N N . ALA A 1 100 ? 0.451 33.381 10.523 1.00 34.69 100 ALA A N 1
ATOM 781 C CA . ALA A 1 100 ? 1.617 34.161 10.163 1.00 34.69 100 ALA A CA 1
ATOM 782 C C . ALA A 1 100 ? 2.575 33.335 9.289 1.00 34.69 100 ALA A C 1
ATOM 784 O O . ALA A 1 100 ? 2.827 32.162 9.557 1.00 34.69 100 ALA A O 1
ATOM 785 N N . ASN A 1 101 ? 3.088 34.004 8.257 1.00 36.44 101 ASN A N 1
ATOM 786 C CA . ASN A 1 101 ? 4.280 33.736 7.451 1.00 36.44 101 ASN A CA 1
ATOM 787 C C . ASN A 1 101 ? 5.268 32.699 8.024 1.00 36.44 101 ASN A C 1
ATOM 789 O O . ASN A 1 101 ? 5.958 32.974 9.001 1.00 36.44 101 ASN A O 1
ATOM 793 N N . GLY A 1 102 ? 5.399 31.552 7.345 1.00 29.34 102 GLY A N 1
ATOM 794 C CA . GLY A 1 102 ? 6.389 30.506 7.647 1.00 29.34 102 GLY A CA 1
ATOM 795 C C . GLY A 1 102 ? 7.362 30.177 6.506 1.00 29.34 102 GLY A C 1
ATOM 796 O O . GLY A 1 102 ? 8.101 29.204 6.602 1.00 29.34 102 GLY A O 1
ATOM 797 N N . SER A 1 103 ? 7.377 30.945 5.411 1.00 34.66 103 SER A N 1
ATOM 798 C CA . SER A 1 103 ? 8.148 30.588 4.203 1.00 34.66 103 SER A CA 1
ATOM 799 C C . SER A 1 103 ? 9.518 31.269 4.081 1.00 34.66 103 SER A C 1
ATOM 801 O O . SER A 1 103 ? 10.246 30.982 3.137 1.00 34.66 103 SER A O 1
ATOM 803 N N . GLN A 1 104 ? 9.906 32.146 5.015 1.00 36.16 104 GLN A N 1
ATOM 804 C CA . GLN A 1 104 ? 11.149 32.927 4.901 1.00 36.16 104 GLN A CA 1
ATOM 805 C C . GLN A 1 104 ? 12.397 32.293 5.545 1.00 36.16 104 GLN A C 1
ATOM 807 O O . GLN A 1 104 ? 13.494 32.788 5.311 1.00 36.16 104 GLN A O 1
ATOM 812 N N . GLU A 1 105 ? 12.290 31.182 6.285 1.00 35.00 105 GLU A N 1
ATOM 813 C CA . GLU A 1 105 ? 13.446 30.587 6.994 1.00 35.00 105 GLU A CA 1
ATOM 814 C C . GLU A 1 105 ? 14.147 29.424 6.261 1.00 35.00 105 GLU A C 1
ATOM 816 O O . GLU A 1 105 ? 15.110 28.858 6.774 1.00 35.00 105 GLU A O 1
ATOM 821 N N . LEU A 1 106 ? 13.724 29.053 5.047 1.00 39.91 106 LEU A N 1
ATOM 822 C CA . LEU A 1 106 ? 14.232 27.839 4.384 1.00 39.91 106 LEU A CA 1
ATOM 823 C C . LEU A 1 106 ? 15.597 27.975 3.680 1.00 39.91 106 LEU A C 1
ATOM 825 O O . LEU A 1 106 ? 16.159 26.955 3.290 1.00 39.91 106 LEU A O 1
ATOM 829 N N . PHE A 1 107 ? 16.171 29.176 3.538 1.00 39.78 107 PHE A N 1
ATOM 830 C CA . PHE A 1 107 ? 17.459 29.356 2.848 1.00 39.78 107 PHE A CA 1
ATOM 831 C C . PHE A 1 107 ? 18.313 30.468 3.473 1.00 39.78 107 PHE A C 1
ATOM 833 O O . PHE A 1 107 ? 18.386 31.581 2.959 1.00 39.78 107 PHE A O 1
ATOM 840 N N . GLY A 1 108 ? 18.993 30.162 4.580 1.00 29.11 108 GLY A N 1
ATOM 841 C CA . GLY A 1 108 ? 20.052 31.020 5.118 1.00 29.11 108 GLY A CA 1
ATOM 842 C C . GLY A 1 108 ? 21.308 30.961 4.241 1.00 29.11 108 GLY A C 1
ATOM 843 O O . GLY A 1 108 ? 21.958 29.921 4.161 1.00 29.11 108 GLY A O 1
ATOM 844 N N . SER A 1 109 ? 21.658 32.068 3.579 1.00 30.62 109 SER A N 1
ATOM 845 C CA . SER A 1 109 ? 22.920 32.221 2.848 1.00 30.62 109 SER A CA 1
ATOM 846 C C . SER A 1 109 ? 23.994 32.831 3.752 1.00 30.62 109 SER A C 1
ATOM 848 O O . SER A 1 109 ? 23.897 33.999 4.122 1.00 30.62 109 SER A O 1
ATOM 850 N N . THR A 1 110 ? 25.053 32.087 4.064 1.00 31.53 110 THR A N 1
ATOM 851 C CA . THR A 1 110 ? 26.306 32.673 4.563 1.00 31.53 110 THR A CA 1
ATOM 852 C C . THR A 1 110 ? 27.228 32.939 3.376 1.00 31.53 110 THR A C 1
ATOM 854 O O . THR A 1 110 ? 27.689 32.005 2.721 1.00 31.53 110 THR A O 1
ATOM 857 N N . SER A 1 111 ? 27.464 34.217 3.083 1.00 28.70 111 SER A N 1
ATOM 858 C CA . SER A 1 111 ? 28.437 34.684 2.090 1.00 28.70 111 SER A CA 1
ATOM 859 C C . SER A 1 111 ? 29.843 34.651 2.705 1.00 28.70 111 SER A C 1
ATOM 861 O O . SER A 1 111 ? 29.993 35.182 3.805 1.00 28.70 111 SER A O 1
ATOM 863 N N . PRO A 1 112 ? 30.878 34.074 2.065 1.00 36.16 112 PRO A N 1
ATOM 864 C CA . PRO A 1 112 ? 32.244 34.236 2.543 1.00 36.16 112 PRO A CA 1
ATOM 865 C C . PRO A 1 112 ? 32.879 35.506 1.955 1.00 36.16 112 PRO A C 1
ATOM 867 O O . PRO A 1 112 ? 32.748 35.793 0.764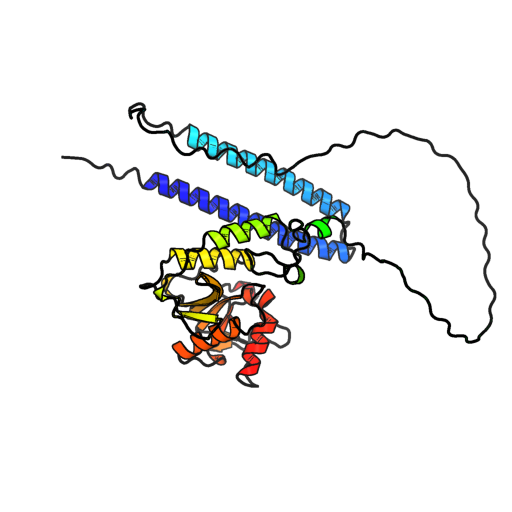 1.00 36.16 112 PRO A O 1
ATOM 870 N N . GLU A 1 113 ? 33.560 36.262 2.815 1.00 33.59 113 GLU A N 1
ATOM 871 C CA . GLU A 1 113 ? 34.434 37.381 2.448 1.00 33.59 113 GLU A CA 1
ATOM 872 C C . GLU A 1 113 ? 35.688 36.915 1.676 1.00 33.59 113 GLU A C 1
ATOM 874 O O . GLU A 1 113 ? 36.100 35.756 1.804 1.00 33.59 113 GLU A O 1
ATOM 879 N N . PRO A 1 114 ? 36.323 37.795 0.876 1.00 32.84 114 PRO A N 1
ATOM 880 C CA . PRO A 1 114 ? 37.453 37.425 0.036 1.00 32.84 114 PRO A CA 1
ATOM 881 C C . PRO A 1 114 ? 38.762 37.432 0.837 1.00 32.84 114 PRO A C 1
ATOM 883 O O . PRO A 1 114 ? 39.169 38.459 1.378 1.00 32.84 114 PRO A O 1
ATOM 886 N N . VAL A 1 115 ? 39.474 36.303 0.856 1.00 36.66 115 VAL A N 1
ATOM 887 C CA . VAL A 1 115 ? 40.860 36.247 1.346 1.00 36.66 115 VAL A CA 1
ATOM 888 C C . VAL A 1 115 ? 41.814 36.430 0.171 1.00 36.66 115 VAL A C 1
ATOM 890 O O . VAL A 1 115 ? 41.721 35.751 -0.850 1.00 36.66 115 VAL A O 1
ATOM 893 N N . GLY A 1 116 ? 42.696 37.414 0.330 1.00 29.38 116 GLY A N 1
ATOM 894 C CA . GLY A 1 116 ? 43.578 37.942 -0.696 1.00 29.38 116 GLY A CA 1
ATOM 895 C C . GLY A 1 116 ? 44.735 37.039 -1.127 1.00 29.38 116 GLY A C 1
ATOM 896 O O . GLY A 1 116 ? 45.179 36.126 -0.434 1.00 29.38 116 GLY A O 1
ATOM 897 N N . ASN A 1 117 ? 45.237 37.403 -2.304 1.00 32.03 117 ASN A N 1
ATOM 898 C CA . ASN A 1 117 ? 46.409 36.890 -3.000 1.00 32.03 117 ASN A CA 1
ATOM 899 C C . ASN A 1 117 ? 47.652 36.734 -2.109 1.00 32.03 117 ASN A C 1
ATOM 901 O O . ASN A 1 117 ? 48.065 37.693 -1.453 1.00 32.03 117 ASN A O 1
ATOM 905 N N . ARG A 1 118 ? 48.352 35.598 -2.235 1.00 31.64 118 ARG A N 1
ATOM 906 C CA . ARG A 1 118 ? 49.812 35.529 -2.060 1.00 31.64 118 ARG A CA 1
ATOM 907 C C . ARG A 1 118 ? 50.475 34.635 -3.113 1.00 31.64 118 ARG A C 1
ATOM 909 O O . ARG A 1 118 ? 49.899 33.676 -3.608 1.00 31.64 118 ARG A O 1
ATOM 916 N N . SER A 1 119 ? 51.676 35.083 -3.454 1.00 32.62 119 SER A N 1
ATOM 917 C CA . SER A 1 119 ? 52.545 34.772 -4.586 1.00 32.62 119 SER A CA 1
ATOM 918 C C . SER A 1 119 ? 53.158 33.369 -4.591 1.00 32.62 119 SER A C 1
ATOM 920 O O . SER A 1 119 ? 53.501 32.831 -3.543 1.00 32.62 119 SER A O 1
ATOM 922 N N . LEU A 1 120 ? 53.396 32.883 -5.815 1.00 31.95 120 LEU A N 1
ATOM 923 C CA . LEU A 1 120 ? 54.433 31.930 -6.229 1.00 31.95 120 LEU A CA 1
ATOM 924 C C . LEU A 1 120 ? 55.812 32.248 -5.622 1.00 31.95 120 LEU A C 1
ATOM 926 O O . LEU A 1 120 ? 56.212 33.412 -5.651 1.00 31.95 120 LEU A O 1
ATOM 930 N N . ALA A 1 121 ? 56.546 31.215 -5.194 1.00 30.48 121 ALA A N 1
ATOM 931 C CA . ALA A 1 121 ? 57.955 30.972 -5.541 1.00 30.48 121 ALA A CA 1
ATOM 932 C C . ALA A 1 121 ? 58.451 29.636 -4.944 1.00 30.48 121 ALA A C 1
ATOM 934 O O . ALA A 1 121 ? 58.313 29.432 -3.744 1.00 30.48 121 ALA A O 1
ATOM 935 N N . GLU A 1 122 ? 59.059 28.813 -5.817 1.00 32.50 122 GLU A N 1
ATOM 936 C CA . GLU A 1 122 ? 60.272 27.992 -5.589 1.00 32.50 122 GLU A CA 1
ATOM 937 C C . GLU A 1 122 ? 60.220 26.852 -4.540 1.00 32.50 122 GLU A C 1
ATOM 939 O O . GLU A 1 122 ? 59.726 27.011 -3.439 1.00 32.50 122 GLU A O 1
ATOM 944 N N . LEU A 1 123 ? 60.721 25.633 -4.770 1.00 32.59 123 LEU A N 1
ATOM 945 C CA . LEU A 1 123 ? 61.853 25.168 -5.575 1.00 32.59 123 LEU A CA 1
ATOM 946 C C . LEU A 1 123 ? 61.704 23.661 -5.870 1.00 32.59 123 LEU A C 1
ATOM 948 O O . LEU A 1 123 ? 61.071 22.915 -5.124 1.00 32.59 123 LEU A O 1
ATOM 952 N N . ALA A 1 124 ? 62.328 23.239 -6.967 1.00 31.27 124 ALA A N 1
ATOM 953 C CA . ALA A 1 124 ? 62.515 21.859 -7.392 1.00 31.27 124 ALA A CA 1
ATOM 954 C C . ALA A 1 124 ? 63.413 21.057 -6.431 1.00 31.27 124 ALA A C 1
ATOM 956 O O . ALA A 1 124 ? 64.342 21.626 -5.870 1.00 31.27 124 ALA A O 1
ATOM 957 N N . ASP A 1 125 ? 63.229 19.733 -6.359 1.00 30.11 125 ASP A N 1
ATOM 958 C CA . ASP A 1 125 ? 64.309 18.833 -6.782 1.00 30.11 125 ASP A CA 1
ATOM 959 C C . ASP A 1 125 ? 63.827 17.398 -7.050 1.00 30.11 125 ASP A C 1
ATOM 961 O O . ASP A 1 125 ? 63.015 16.823 -6.326 1.00 30.11 125 ASP A O 1
ATOM 965 N N . VAL A 1 126 ? 64.358 16.831 -8.129 1.00 33.03 126 VAL A N 1
ATOM 966 C CA . VAL A 1 126 ? 64.123 15.476 -8.637 1.00 33.03 126 VAL A CA 1
ATOM 967 C C . VAL A 1 126 ? 65.408 14.693 -8.427 1.00 33.03 126 VAL A C 1
ATOM 969 O O . VAL A 1 126 ? 66.406 15.072 -9.030 1.00 33.03 126 VAL A O 1
ATOM 972 N N . ARG A 1 127 ? 65.395 13.555 -7.711 1.00 31.06 127 ARG A N 1
ATOM 973 C CA . ARG A 1 127 ? 66.349 12.455 -7.966 1.00 31.06 127 ARG A CA 1
ATOM 974 C C . ARG A 1 127 ? 65.768 11.069 -7.693 1.00 31.06 127 ARG A C 1
ATOM 976 O O . ARG A 1 127 ? 65.220 10.783 -6.635 1.00 31.06 127 ARG A O 1
ATOM 983 N N . HIS A 1 128 ? 65.961 10.218 -8.696 1.00 31.89 128 HIS A N 1
ATOM 984 C CA . HIS A 1 128 ? 65.781 8.772 -8.717 1.00 31.89 128 HIS A CA 1
ATOM 985 C C . HIS A 1 128 ? 66.642 8.040 -7.682 1.00 31.89 128 HIS A C 1
ATOM 987 O O . HIS A 1 128 ? 67.788 8.434 -7.471 1.00 31.89 128 HIS A O 1
ATOM 993 N N . SER A 1 129 ? 66.156 6.897 -7.182 1.00 28.80 129 SER A N 1
ATOM 994 C CA . SER A 1 129 ? 66.862 5.601 -7.238 1.00 28.80 129 SER A CA 1
ATOM 995 C C . SER A 1 129 ? 65.960 4.447 -6.770 1.00 28.80 129 SER A C 1
ATOM 997 O O . SER A 1 129 ? 65.264 4.539 -5.767 1.00 28.80 129 SER A O 1
ATOM 999 N N . SER A 1 130 ? 66.010 3.350 -7.517 1.00 31.81 130 SER A N 1
ATOM 1000 C CA . SER A 1 130 ? 65.556 1.980 -7.214 1.00 31.81 130 SER A CA 1
ATOM 1001 C C . SER A 1 130 ? 66.747 1.062 -7.569 1.00 31.81 130 SER A C 1
ATOM 1003 O O . SER A 1 130 ? 67.662 1.556 -8.236 1.00 31.81 130 SER A O 1
ATOM 1005 N N . PRO A 1 131 ? 66.734 -0.268 -7.361 1.00 50.66 131 PRO A N 1
ATOM 1006 C CA . PRO A 1 131 ? 66.163 -1.105 -6.296 1.00 50.66 131 PRO A CA 1
ATOM 1007 C C . PRO A 1 131 ? 67.227 -2.085 -5.715 1.00 50.66 131 PRO A C 1
ATOM 1009 O O . PRO A 1 131 ? 68.315 -2.216 -6.270 1.00 50.66 131 PRO A O 1
ATOM 1012 N N . ALA A 1 132 ? 66.914 -2.847 -4.658 1.00 31.08 132 ALA A N 1
ATOM 1013 C CA . ALA A 1 132 ? 67.551 -4.151 -4.388 1.00 31.08 132 ALA A CA 1
ATOM 1014 C C . ALA A 1 132 ? 66.733 -4.996 -3.395 1.00 31.08 132 ALA A C 1
ATOM 1016 O O . ALA A 1 132 ? 65.995 -4.469 -2.570 1.00 31.08 132 ALA A O 1
ATOM 1017 N N . ALA A 1 133 ? 66.868 -6.312 -3.541 1.00 32.62 133 ALA A N 1
ATOM 1018 C CA . ALA A 1 133 ? 65.997 -7.376 -3.056 1.00 32.62 133 ALA A CA 1
ATOM 1019 C C . ALA A 1 133 ? 66.479 -8.082 -1.768 1.00 32.62 133 ALA A C 1
ATOM 1021 O O . ALA A 1 133 ? 67.647 -7.982 -1.405 1.00 32.62 133 ALA A O 1
ATOM 1022 N N . GLY A 1 134 ? 65.584 -8.912 -1.202 1.00 30.58 134 GLY A N 1
ATOM 1023 C CA . GLY A 1 134 ? 65.851 -9.984 -0.220 1.00 30.58 134 GLY A CA 1
ATOM 1024 C C . GLY A 1 134 ? 65.618 -9.553 1.233 1.00 30.58 134 GLY A C 1
ATOM 1025 O O . GLY A 1 134 ? 65.984 -8.446 1.591 1.00 30.58 134 GLY A O 1
ATOM 1026 N N . THR A 1 135 ? 65.015 -10.313 2.147 1.00 29.89 135 THR A N 1
ATOM 1027 C CA . THR A 1 135 ? 64.644 -11.737 2.242 1.00 29.89 135 THR A CA 1
ATOM 1028 C C . THR A 1 135 ? 63.713 -11.901 3.463 1.00 29.89 135 THR A C 1
ATOM 1030 O O . THR A 1 135 ? 63.734 -11.068 4.363 1.00 29.89 135 THR A O 1
ATOM 1033 N N . VAL A 1 136 ? 62.923 -12.979 3.454 1.00 35.62 136 VAL A N 1
ATOM 1034 C CA . VAL A 1 136 ? 62.191 -13.663 4.551 1.00 35.62 136 VAL A CA 1
ATOM 1035 C C . VAL A 1 136 ? 62.720 -13.468 5.990 1.00 35.62 136 VAL A C 1
ATOM 1037 O O . VAL A 1 136 ? 63.925 -13.566 6.195 1.00 35.62 136 VAL A O 1
ATOM 1040 N N . ASP A 1 137 ? 61.849 -13.257 6.992 1.00 28.66 137 ASP A N 1
ATOM 1041 C CA . ASP A 1 137 ? 61.321 -14.308 7.898 1.00 28.66 137 ASP A CA 1
ATOM 1042 C C . ASP A 1 137 ? 60.379 -13.736 8.996 1.00 28.66 137 ASP A C 1
ATOM 1044 O O . ASP A 1 137 ? 60.348 -12.532 9.249 1.00 28.66 137 ASP A O 1
ATOM 1048 N N . GLU A 1 138 ? 59.589 -14.626 9.597 1.00 36.00 138 GLU A N 1
ATOM 1049 C CA . GLU A 1 138 ? 58.527 -14.466 10.603 1.00 36.00 138 GLU A CA 1
ATOM 1050 C C . GLU A 1 138 ? 58.831 -13.576 11.827 1.00 36.00 138 GLU A C 1
ATOM 1052 O O . GLU A 1 138 ? 59.899 -13.666 12.423 1.00 36.00 138 GLU A O 1
ATOM 1057 N N . CYS A 1 139 ? 57.813 -12.841 12.307 1.00 31.86 139 CYS A N 1
ATOM 1058 C CA . CYS A 1 139 ? 57.423 -12.804 13.728 1.00 31.86 139 CYS A CA 1
ATOM 1059 C C . CYS A 1 139 ? 56.110 -12.027 13.932 1.00 31.86 139 CYS A C 1
ATOM 1061 O O . CYS A 1 139 ? 56.003 -10.834 13.651 1.00 31.86 139 CYS A O 1
ATOM 1063 N N . LEU A 1 140 ? 55.111 -12.730 14.464 1.00 38.03 140 LEU A N 1
ATOM 1064 C CA . LEU A 1 140 ? 53.844 -12.189 14.945 1.00 38.03 140 LEU A CA 1
ATOM 1065 C C . LEU A 1 140 ? 54.085 -11.198 16.093 1.00 38.03 140 LEU A C 1
ATOM 1067 O O . LEU A 1 140 ? 54.750 -11.516 17.077 1.00 38.03 140 LEU A O 1
ATOM 1071 N N . SER A 1 141 ? 53.492 -10.013 15.993 1.00 35.00 141 SER A N 1
ATOM 1072 C CA . SER A 1 141 ? 53.262 -9.089 17.107 1.00 35.00 141 SER A CA 1
ATOM 1073 C C . SER A 1 141 ? 51.907 -8.403 16.892 1.00 35.00 141 SER A C 1
ATOM 1075 O O . SER A 1 141 ? 51.532 -8.169 15.741 1.00 35.00 141 SER A O 1
ATOM 1077 N N . PRO A 1 142 ? 51.139 -8.126 17.960 1.00 32.28 142 PRO A N 1
ATOM 1078 C CA . PRO A 1 142 ? 49.785 -7.604 17.846 1.00 32.28 142 PRO A CA 1
ATOM 1079 C C . PRO A 1 142 ? 49.835 -6.116 17.489 1.00 32.28 142 PRO A C 1
ATOM 1081 O O . PRO A 1 142 ? 50.486 -5.330 18.173 1.00 32.28 142 PRO A O 1
ATOM 1084 N N . VAL A 1 143 ? 49.149 -5.733 16.414 1.00 32.47 143 VAL A N 1
ATOM 1085 C CA . VAL A 1 143 ? 48.919 -4.326 16.083 1.00 32.47 143 VAL A CA 1
ATOM 1086 C C . VAL A 1 143 ? 47.663 -3.879 16.822 1.00 32.47 143 VAL A C 1
ATOM 1088 O O . VAL A 1 143 ? 46.563 -4.343 16.528 1.00 32.47 143 VAL A O 1
ATOM 1091 N N . ASP A 1 144 ? 47.856 -2.982 17.786 1.00 32.16 144 ASP A N 1
ATOM 1092 C CA . ASP A 1 144 ? 46.819 -2.093 18.302 1.00 32.16 144 ASP A CA 1
ATOM 1093 C C . ASP A 1 144 ? 46.281 -1.244 17.140 1.00 32.16 144 ASP A C 1
ATOM 1095 O O . ASP A 1 144 ? 46.939 -0.318 16.667 1.00 32.16 144 ASP A O 1
ATOM 1099 N N . THR A 1 145 ? 45.074 -1.552 16.668 1.00 33.69 145 THR A N 1
ATOM 1100 C CA . THR A 1 145 ? 44.279 -0.645 15.833 1.00 33.69 145 THR A CA 1
ATOM 1101 C C . THR A 1 145 ? 43.297 0.109 16.721 1.00 33.69 145 THR A C 1
ATOM 1103 O O . THR A 1 145 ? 42.111 -0.210 16.772 1.00 33.69 145 THR A O 1
ATOM 1106 N N . THR A 1 146 ? 43.791 1.123 17.430 1.00 44.38 146 THR A N 1
ATOM 1107 C CA . THR A 1 146 ? 42.980 2.299 17.761 1.00 44.38 146 THR A CA 1
ATOM 1108 C C . THR A 1 146 ? 43.146 3.294 16.619 1.00 44.38 146 THR A C 1
ATOM 1110 O O . THR A 1 146 ? 44.062 4.115 16.626 1.00 44.38 146 THR A O 1
ATOM 1113 N N . ALA A 1 147 ? 42.292 3.177 15.611 1.00 33.59 147 ALA A N 1
ATOM 1114 C CA . ALA A 1 147 ? 42.098 4.202 14.601 1.00 33.59 147 ALA A CA 1
ATOM 1115 C C . ALA A 1 147 ? 40.590 4.333 14.395 1.00 33.59 147 ALA A C 1
ATOM 1117 O O . ALA A 1 147 ? 39.936 3.435 13.866 1.00 33.59 147 ALA A O 1
ATOM 1118 N N . ASP A 1 148 ? 40.055 5.433 14.920 1.00 39.25 148 ASP A N 1
ATOM 1119 C CA . ASP A 1 148 ? 38.774 6.002 14.534 1.00 39.25 148 ASP A CA 1
ATOM 1120 C C . ASP A 1 148 ? 38.849 6.377 13.047 1.00 39.25 148 ASP A C 1
ATOM 1122 O O . ASP A 1 148 ? 39.095 7.529 12.692 1.00 39.25 148 ASP A O 1
ATOM 1126 N N . ASP A 1 149 ? 38.666 5.395 12.170 1.00 32.03 149 ASP A N 1
ATOM 1127 C CA . ASP A 1 149 ? 38.353 5.646 10.769 1.00 32.03 149 ASP A CA 1
ATOM 1128 C C . ASP A 1 149 ? 36.841 5.866 10.677 1.00 32.03 149 ASP A C 1
ATOM 1130 O O . ASP A 1 149 ? 36.036 4.973 10.410 1.00 32.03 149 ASP A O 1
ATOM 1134 N N . ASP A 1 150 ? 36.464 7.103 11.002 1.00 38.56 150 ASP A N 1
ATOM 1135 C CA . ASP A 1 150 ? 35.191 7.718 10.652 1.00 38.56 150 ASP A CA 1
ATOM 1136 C C . ASP A 1 150 ? 35.113 7.727 9.116 1.00 38.56 150 ASP A C 1
ATOM 1138 O O . ASP A 1 150 ? 35.648 8.618 8.449 1.00 38.56 150 ASP A O 1
ATOM 1142 N N . ASP A 1 151 ? 34.539 6.657 8.552 1.00 34.28 151 ASP A N 1
ATOM 1143 C CA . ASP A 1 151 ? 34.249 6.496 7.129 1.00 34.28 151 ASP A CA 1
ATOM 1144 C C . ASP A 1 151 ? 33.568 7.767 6.613 1.00 34.28 151 ASP A C 1
ATOM 1146 O O . ASP A 1 151 ? 32.374 8.001 6.834 1.00 34.28 151 ASP A O 1
ATOM 1150 N N . GLY A 1 152 ? 34.362 8.599 5.936 1.00 35.06 152 GLY A N 1
ATOM 1151 C CA . GLY A 1 152 ? 34.014 9.924 5.446 1.00 35.06 152 GLY A CA 1
ATOM 1152 C C . GLY A 1 152 ? 32.850 9.904 4.464 1.00 35.06 152 GLY A C 1
ATOM 1153 O O . GLY A 1 152 ? 33.027 10.030 3.253 1.00 35.06 152 GLY A O 1
ATOM 1154 N N . LEU A 1 153 ? 31.633 9.813 4.991 1.00 35.12 153 LEU A N 1
ATOM 1155 C CA . LEU A 1 153 ? 30.420 10.146 4.270 1.00 35.12 153 LEU A CA 1
ATOM 1156 C C . LEU A 1 153 ? 30.465 11.651 3.957 1.00 35.12 153 LEU A C 1
ATOM 1158 O O . LEU A 1 153 ? 30.573 12.464 4.880 1.00 35.12 153 LEU A O 1
ATOM 1162 N N . PRO A 1 154 ? 30.352 12.057 2.678 1.00 39.84 154 PRO A N 1
ATOM 1163 C CA . PRO A 1 154 ? 30.242 13.457 2.292 1.00 39.84 154 PRO A CA 1
ATOM 1164 C C . PRO A 1 154 ? 29.235 14.205 3.174 1.00 39.84 154 PRO A C 1
ATOM 1166 O O . PRO A 1 154 ? 28.129 13.716 3.402 1.00 39.84 154 PRO A O 1
ATOM 1169 N N . GLY A 1 155 ? 29.575 15.408 3.649 1.00 35.41 155 GLY A N 1
ATOM 1170 C CA . GLY A 1 155 ? 28.779 16.147 4.645 1.00 35.41 155 GLY A CA 1
ATOM 1171 C C . GLY A 1 155 ? 27.304 16.402 4.283 1.00 35.41 155 GLY A C 1
ATOM 1172 O O . GLY A 1 155 ? 26.494 16.666 5.171 1.00 35.41 155 GLY A O 1
ATOM 1173 N N . PHE A 1 156 ? 26.918 16.272 3.007 1.00 44.16 156 PHE A N 1
ATOM 1174 C CA . PHE A 1 156 ? 25.516 16.319 2.579 1.00 44.16 156 PHE A CA 1
ATOM 1175 C C . PHE A 1 156 ? 24.749 15.008 2.851 1.00 44.16 156 PHE A C 1
ATOM 1177 O O . PHE A 1 156 ? 23.550 15.060 3.099 1.00 44.16 156 PHE A O 1
ATOM 1184 N N . LEU A 1 157 ? 25.420 13.850 2.889 1.00 36.06 157 LEU A N 1
ATOM 1185 C CA . LEU A 1 157 ? 24.841 12.567 3.312 1.00 36.06 157 LEU A CA 1
ATOM 1186 C C . LEU A 1 157 ? 24.703 12.489 4.838 1.00 36.06 157 LEU A C 1
ATOM 1188 O O . LEU A 1 157 ? 23.720 11.952 5.345 1.00 36.06 157 LEU A O 1
ATOM 1192 N N . ALA A 1 158 ? 25.611 13.128 5.583 1.00 38.00 158 ALA A N 1
ATOM 1193 C CA . ALA A 1 158 ? 25.450 13.334 7.025 1.00 38.00 158 ALA A CA 1
ATOM 1194 C C . ALA A 1 158 ? 24.246 14.241 7.374 1.00 38.00 158 ALA A C 1
ATOM 1196 O O . ALA A 1 158 ? 23.800 14.267 8.520 1.00 38.00 158 ALA A O 1
ATOM 1197 N N . ALA A 1 159 ? 23.694 14.978 6.398 1.00 42.94 159 ALA A N 1
ATOM 1198 C CA . ALA A 1 159 ? 22.473 15.777 6.536 1.00 42.94 159 ALA A CA 1
ATOM 1199 C C . ALA A 1 159 ? 21.175 15.012 6.200 1.00 42.94 159 ALA A C 1
ATOM 1201 O O . ALA A 1 159 ? 20.091 15.569 6.366 1.00 42.94 159 ALA A O 1
ATOM 1202 N N . LEU A 1 160 ? 21.270 13.753 5.750 1.00 42.06 160 LEU A N 1
ATOM 1203 C CA . LEU A 1 160 ? 20.111 12.908 5.437 1.00 42.06 160 LEU A CA 1
ATOM 1204 C C . LEU A 1 160 ? 19.689 11.993 6.589 1.00 42.06 160 LEU A C 1
ATOM 1206 O O . LEU A 1 160 ? 18.597 11.444 6.553 1.00 42.06 160 LEU A O 1
ATOM 1210 N N . LYS A 1 161 ? 20.508 11.827 7.632 1.00 48.94 161 LYS A N 1
ATOM 1211 C CA . LYS A 1 161 ? 20.017 11.242 8.885 1.00 48.94 161 LYS A CA 1
ATOM 1212 C C . LYS A 1 161 ? 19.300 12.341 9.662 1.00 48.94 161 LYS A C 1
ATOM 1214 O O . LYS A 1 161 ? 19.865 13.431 9.763 1.00 48.94 161 LYS A O 1
ATOM 1219 N N . PRO A 1 162 ? 18.104 12.088 10.220 1.00 48.12 162 PRO A N 1
ATOM 1220 C CA . PRO A 1 162 ? 17.410 13.108 10.981 1.00 48.12 162 PRO A CA 1
ATOM 1221 C C . PRO A 1 162 ? 18.310 13.611 12.111 1.00 48.12 162 PRO A C 1
ATOM 1223 O O . PRO A 1 162 ? 18.681 12.844 13.002 1.00 48.12 162 PRO A O 1
ATOM 1226 N N . LYS A 1 163 ? 18.718 14.885 12.043 1.00 48.94 163 LYS A N 1
ATOM 1227 C CA . LYS A 1 163 ? 19.740 15.456 12.941 1.00 48.94 163 LYS A CA 1
ATOM 1228 C C . LYS A 1 163 ? 19.199 15.746 14.339 1.00 48.94 163 LYS A C 1
ATOM 1230 O O . LYS A 1 163 ? 19.965 15.951 15.277 1.00 48.94 163 LYS A O 1
ATOM 1235 N N . ASN A 1 164 ? 17.879 15.738 14.502 1.00 44.88 164 ASN A N 1
ATOM 1236 C CA . ASN A 1 164 ? 17.239 16.319 15.671 1.00 44.88 164 ASN A CA 1
ATOM 1237 C C . ASN A 1 164 ? 16.637 15.256 16.590 1.00 44.88 164 ASN A C 1
ATOM 1239 O O . ASN A 1 164 ? 15.458 14.917 16.515 1.00 44.88 164 ASN A O 1
ATOM 1243 N N . GLY A 1 165 ? 17.466 14.779 17.513 1.00 44.09 165 GLY A N 1
ATOM 1244 C CA . GLY A 1 165 ? 17.023 14.057 18.698 1.00 44.09 165 GLY A CA 1
ATOM 1245 C C . GLY A 1 165 ? 18.211 13.604 19.529 1.00 44.09 165 GLY A C 1
ATOM 1246 O O . GLY A 1 165 ? 18.690 12.491 19.340 1.00 44.09 165 GLY A O 1
ATOM 1247 N N . GLY A 1 166 ? 18.698 14.460 20.434 1.00 46.19 166 GLY A N 1
ATOM 1248 C CA . GLY A 1 166 ? 19.830 14.161 21.315 1.00 46.19 166 GLY A CA 1
ATOM 1249 C C . GLY A 1 166 ? 19.770 12.741 21.887 1.00 46.19 166 GLY A C 1
ATOM 1250 O O . GLY A 1 166 ? 18.811 12.388 22.566 1.00 46.19 166 GLY A O 1
ATOM 1251 N N . GLY A 1 167 ? 20.761 11.913 21.542 1.00 53.72 167 GLY A N 1
ATOM 1252 C CA . GLY A 1 167 ? 20.959 10.551 22.060 1.00 53.72 167 GLY A CA 1
ATOM 1253 C C . GLY A 1 167 ? 19.816 9.547 21.845 1.00 53.72 167 GLY A C 1
ATOM 1254 O O . GLY A 1 167 ? 19.895 8.419 22.329 1.00 53.72 167 GLY A O 1
ATOM 1255 N N . GLY A 1 168 ? 18.738 9.922 21.155 1.00 56.50 168 GLY A N 1
ATOM 1256 C CA . GLY A 1 168 ? 17.545 9.100 21.014 1.00 56.50 168 GLY A CA 1
ATOM 1257 C C . GLY A 1 168 ? 17.582 8.287 19.731 1.00 56.50 168 GLY A C 1
ATOM 1258 O O . GLY A 1 168 ? 17.238 8.796 18.672 1.00 56.50 168 GLY A O 1
ATOM 1259 N N . ASN A 1 169 ? 17.892 6.993 19.825 1.00 73.38 169 ASN A N 1
ATOM 1260 C CA . ASN A 1 169 ? 17.905 6.061 18.688 1.00 73.38 169 ASN A CA 1
ATOM 1261 C C . ASN A 1 169 ? 16.538 5.876 17.979 1.00 73.38 169 ASN A C 1
ATOM 1263 O O . ASN A 1 169 ? 16.424 4.964 17.162 1.00 73.38 169 ASN A O 1
ATOM 1267 N N . TRP A 1 170 ? 15.478 6.617 18.332 1.00 74.44 170 TRP A N 1
ATOM 1268 C CA . TRP A 1 170 ? 14.084 6.349 17.948 1.00 74.44 170 TRP A CA 1
ATOM 1269 C C . TRP A 1 170 ? 13.265 7.636 17.780 1.00 74.44 170 TRP A C 1
ATOM 1271 O O . TRP A 1 170 ? 13.199 8.465 18.690 1.00 74.44 170 TRP A O 1
ATOM 1281 N N . CYS A 1 171 ? 12.532 7.746 16.669 1.00 80.50 171 CYS A N 1
ATOM 1282 C CA . CYS A 1 171 ? 11.504 8.769 16.503 1.00 80.50 171 CYS A CA 1
ATOM 1283 C C . CYS A 1 171 ? 10.170 8.303 17.115 1.00 80.50 171 CYS A C 1
ATOM 1285 O O . CYS A 1 171 ? 9.582 7.315 16.670 1.00 80.50 171 CYS A O 1
ATOM 1287 N N . ARG A 1 172 ? 9.647 9.036 18.110 1.00 78.69 172 ARG A N 1
ATOM 1288 C CA . ARG A 1 172 ? 8.393 8.670 18.803 1.00 78.69 172 ARG A CA 1
ATOM 1289 C C . ARG A 1 172 ? 7.149 8.750 17.917 1.00 78.69 172 ARG A C 1
ATOM 1291 O O . ARG A 1 172 ? 6.221 7.979 18.133 1.00 78.69 172 ARG A O 1
ATOM 1298 N N . GLY A 1 173 ? 7.109 9.666 16.948 1.00 76.44 173 GLY A N 1
ATOM 1299 C CA . GLY A 1 173 ? 5.927 9.824 16.092 1.00 76.44 173 GLY A CA 1
ATOM 1300 C C . GLY A 1 173 ? 5.823 8.750 15.003 1.00 76.44 173 GLY A C 1
ATOM 1301 O O . GLY A 1 173 ? 4.717 8.312 14.691 1.00 76.44 173 GLY A O 1
ATOM 1302 N N . CYS A 1 174 ? 6.957 8.273 14.481 1.00 73.69 174 CYS A N 1
ATOM 1303 C CA . CYS A 1 174 ? 7.001 7.239 13.438 1.00 73.69 174 CYS A CA 1
ATOM 1304 C C . CYS A 1 174 ? 7.207 5.814 13.989 1.00 73.69 174 CYS A C 1
ATOM 1306 O O . CYS A 1 174 ? 7.149 4.859 13.219 1.00 73.69 174 CYS A O 1
ATOM 1308 N N . ASP A 1 175 ? 7.459 5.661 15.298 1.00 78.06 175 ASP A N 1
ATOM 1309 C CA . ASP A 1 175 ? 7.890 4.402 15.946 1.00 78.06 175 ASP A CA 1
ATOM 1310 C C . ASP A 1 175 ? 9.080 3.746 15.213 1.00 78.06 175 ASP A C 1
ATOM 1312 O O . ASP A 1 175 ? 9.234 2.527 15.211 1.00 78.06 175 ASP A O 1
ATOM 1316 N N . ALA A 1 176 ? 9.909 4.560 14.548 1.00 78.00 176 ALA A N 1
ATOM 1317 C CA . ALA A 1 176 ? 11.002 4.112 13.697 1.00 78.00 176 ALA A CA 1
ATOM 1318 C C . ALA A 1 176 ? 12.344 4.307 14.424 1.00 78.00 176 ALA A C 1
ATOM 1320 O O . ALA A 1 176 ? 12.687 5.442 14.784 1.00 78.00 176 ALA A O 1
ATOM 1321 N N . PRO A 1 177 ? 13.117 3.230 14.645 1.00 80.19 177 PRO A N 1
ATOM 1322 C CA . PRO A 1 177 ? 14.508 3.341 15.054 1.00 80.19 177 PRO A CA 1
ATOM 1323 C C . PRO A 1 177 ? 15.313 4.092 13.991 1.00 80.19 177 PRO A C 1
ATOM 1325 O O . PRO A 1 177 ? 15.141 3.832 12.803 1.00 80.19 177 PRO A O 1
ATOM 1328 N N . ALA A 1 178 ? 16.238 4.957 14.402 1.00 78.38 178 ALA A N 1
ATOM 1329 C CA . ALA A 1 178 ? 17.067 5.768 13.510 1.00 78.38 178 ALA A CA 1
ATOM 1330 C C . ALA A 1 178 ? 17.847 4.921 12.488 1.00 78.38 178 ALA A C 1
ATOM 1332 O O . ALA A 1 178 ? 18.023 5.340 11.352 1.00 78.38 178 ALA A O 1
ATOM 1333 N N . HIS A 1 179 ? 18.256 3.703 12.862 1.00 79.69 179 HIS A N 1
ATOM 1334 C CA . HIS A 1 179 ? 18.955 2.773 11.967 1.00 79.69 179 HIS A CA 1
ATOM 1335 C C . HIS A 1 179 ? 18.045 2.080 10.937 1.00 79.69 179 HIS A C 1
ATOM 1337 O O . HIS A 1 179 ? 18.552 1.460 10.009 1.00 79.69 179 HIS A O 1
ATOM 1343 N N . LEU A 1 180 ? 16.718 2.142 11.103 1.00 78.75 180 LEU A N 1
ATOM 1344 C CA . LEU A 1 180 ? 15.749 1.616 10.133 1.00 78.75 180 LEU A CA 1
ATOM 1345 C C . LEU A 1 180 ? 15.160 2.710 9.238 1.00 78.75 180 LEU A C 1
ATOM 1347 O O . LEU A 1 180 ? 14.466 2.384 8.276 1.00 78.75 180 LEU A O 1
ATOM 1351 N N . VAL A 1 181 ? 15.408 3.985 9.551 1.00 75.69 181 VAL A N 1
ATOM 1352 C CA . VAL A 1 181 ? 14.991 5.104 8.705 1.00 75.69 181 VAL A CA 1
ATOM 1353 C C . VAL A 1 181 ? 15.763 5.021 7.382 1.00 75.69 181 VAL A C 1
ATOM 1355 O O . VAL A 1 181 ? 16.995 4.970 7.409 1.00 75.69 181 VAL A O 1
ATOM 1358 N N . PRO A 1 182 ? 15.075 4.976 6.226 1.00 75.62 182 PRO A N 1
ATOM 1359 C CA . PRO A 1 182 ? 15.741 4.946 4.933 1.00 75.62 182 PRO A CA 1
ATOM 1360 C C . PRO A 1 182 ? 16.680 6.139 4.743 1.00 75.62 182 PRO A C 1
ATOM 1362 O O . PRO A 1 182 ? 16.346 7.264 5.102 1.00 75.62 182 PRO A O 1
ATOM 1365 N N . ALA A 1 183 ? 17.836 5.905 4.120 1.00 74.44 183 ALA A N 1
ATOM 1366 C CA . ALA A 1 183 ? 18.861 6.935 3.940 1.00 74.44 183 ALA A CA 1
ATOM 1367 C C . ALA A 1 183 ? 18.397 8.144 3.104 1.00 74.44 183 ALA A C 1
ATOM 1369 O O . ALA A 1 183 ? 18.989 9.209 3.209 1.00 74.44 183 ALA A O 1
ATOM 1370 N N . HIS A 1 184 ? 17.345 8.002 2.291 1.00 74.44 184 HIS A N 1
ATOM 1371 C CA . HIS A 1 184 ? 16.773 9.102 1.509 1.00 74.44 184 HIS A CA 1
ATOM 1372 C C . HIS A 1 184 ? 15.829 10.010 2.325 1.00 74.44 184 HIS A C 1
ATOM 1374 O O . HIS A 1 184 ? 15.416 11.061 1.835 1.00 74.44 184 HIS A O 1
ATOM 1380 N N . TRP A 1 185 ? 15.479 9.649 3.567 1.00 82.19 185 TRP A N 1
ATOM 1381 C CA . TRP A 1 185 ? 14.592 10.455 4.411 1.00 82.19 185 TRP A CA 1
ATOM 1382 C C . TRP A 1 185 ? 15.341 11.619 5.050 1.00 82.19 185 TRP A C 1
ATOM 1384 O O . TRP A 1 185 ? 15.817 11.522 6.177 1.00 82.19 185 TRP A O 1
ATOM 1394 N N . ASN A 1 186 ? 15.379 12.760 4.369 1.00 82.12 186 ASN A N 1
ATOM 1395 C CA . ASN A 1 186 ? 15.841 13.991 5.000 1.00 82.12 186 ASN A CA 1
ATOM 1396 C C . ASN A 1 186 ? 14.858 14.492 6.085 1.00 82.12 186 ASN A C 1
ATOM 1398 O O . ASN A 1 186 ? 13.696 14.082 6.158 1.00 82.12 186 ASN A O 1
ATOM 1402 N N . ASP A 1 187 ? 15.314 15.435 6.914 1.00 79.56 187 ASP A N 1
ATOM 1403 C CA . ASP A 1 187 ? 14.512 16.022 7.998 1.00 79.56 187 ASP A CA 1
ATOM 1404 C C . ASP A 1 187 ? 13.186 16.647 7.525 1.00 79.56 187 ASP A C 1
ATOM 1406 O O . ASP A 1 187 ? 12.193 16.630 8.254 1.00 79.56 187 ASP A O 1
ATOM 1410 N N . SER A 1 188 ? 13.155 17.211 6.315 1.00 81.81 188 SER A N 1
ATOM 1411 C CA . SER A 1 188 ? 11.947 17.818 5.747 1.00 81.81 188 SER A CA 1
ATOM 1412 C C . SER A 1 188 ? 10.903 16.758 5.403 1.00 81.81 188 SER A C 1
ATOM 1414 O O . SER A 1 188 ? 9.755 16.845 5.839 1.00 81.81 188 SER A O 1
ATOM 1416 N N . PHE A 1 189 ? 11.326 15.706 4.703 1.00 84.12 189 PHE A N 1
ATOM 1417 C CA . PHE A 1 189 ? 10.495 14.561 4.357 1.00 84.12 189 PHE A CA 1
ATOM 1418 C C . PHE A 1 189 ? 9.975 13.853 5.614 1.00 84.12 189 PHE A C 1
ATOM 1420 O O . PHE A 1 189 ? 8.786 13.566 5.730 1.00 84.12 189 PHE A O 1
ATOM 1427 N N . HIS A 1 190 ? 10.830 13.670 6.621 1.00 84.19 190 HIS A N 1
ATOM 1428 C CA . HIS A 1 190 ? 10.427 13.097 7.903 1.00 84.19 190 HIS A CA 1
ATOM 1429 C C . HIS A 1 190 ? 9.348 13.942 8.611 1.00 84.19 190 HIS A C 1
ATOM 1431 O O . HIS A 1 190 ? 8.355 13.396 9.096 1.00 84.19 190 HIS A O 1
ATOM 1437 N N . ARG A 1 191 ? 9.478 15.279 8.629 1.00 83.81 191 ARG A N 1
ATOM 1438 C CA . ARG A 1 191 ? 8.433 16.181 9.157 1.00 83.81 191 ARG A CA 1
ATOM 1439 C C . ARG A 1 191 ? 7.131 16.111 8.357 1.00 83.81 191 ARG A C 1
ATOM 1441 O O . ARG A 1 191 ? 6.059 16.125 8.957 1.00 83.81 191 ARG A O 1
ATOM 1448 N N . MET A 1 192 ? 7.209 16.005 7.034 1.00 87.06 192 MET A N 1
ATOM 1449 C CA . MET A 1 192 ? 6.033 15.812 6.183 1.00 87.06 192 MET A CA 1
ATOM 1450 C C . MET A 1 192 ? 5.301 14.509 6.539 1.00 87.06 192 MET A C 1
ATOM 1452 O O . MET A 1 192 ? 4.087 14.530 6.742 1.00 87.06 192 MET A O 1
ATOM 1456 N N . LEU A 1 193 ? 6.026 13.399 6.724 1.00 85.94 193 LEU A N 1
ATOM 1457 C CA . LEU A 1 193 ? 5.434 12.135 7.175 1.00 85.94 193 LEU A CA 1
ATOM 1458 C C . LEU A 1 193 ? 4.754 12.272 8.546 1.00 85.94 193 LEU A C 1
ATOM 1460 O O . LEU A 1 193 ? 3.671 11.723 8.752 1.00 85.94 193 LEU A O 1
ATOM 1464 N N . HIS A 1 194 ? 5.325 13.043 9.477 1.00 86.62 194 HIS A N 1
ATOM 1465 C CA . HIS A 1 194 ? 4.663 13.351 10.749 1.00 86.62 194 HIS A CA 1
ATOM 1466 C C . HIS A 1 194 ? 3.342 14.100 10.576 1.00 86.62 194 HIS A C 1
ATOM 1468 O O . HIS A 1 194 ? 2.367 13.767 11.257 1.00 86.62 194 HIS A O 1
ATOM 1474 N N . ALA A 1 195 ? 3.304 15.096 9.689 1.00 84.38 195 ALA A N 1
ATOM 1475 C CA . ALA A 1 195 ? 2.097 15.864 9.415 1.00 84.38 195 ALA A CA 1
ATOM 1476 C C . ALA A 1 195 ? 1.002 14.961 8.828 1.00 84.38 195 ALA A C 1
ATOM 1478 O O . ALA A 1 195 ? -0.108 14.924 9.359 1.00 84.38 195 ALA A O 1
ATOM 1479 N N . LEU A 1 196 ? 1.345 14.152 7.819 1.00 84.94 196 LEU A N 1
ATOM 1480 C CA . LEU A 1 196 ? 0.425 13.196 7.196 1.00 84.94 196 LEU A CA 1
ATOM 1481 C C . LEU A 1 196 ? -0.088 12.162 8.203 1.00 84.94 196 LEU A C 1
ATOM 1483 O O . LEU A 1 196 ? -1.288 11.914 8.292 1.00 84.94 196 LEU A O 1
ATOM 1487 N N . ARG A 1 197 ? 0.800 11.608 9.035 1.00 86.19 197 ARG A N 1
ATOM 1488 C CA . ARG A 1 197 ? 0.427 10.637 10.071 1.00 86.19 197 ARG A CA 1
ATOM 1489 C C . ARG A 1 197 ? -0.503 11.232 11.123 1.00 86.19 197 ARG A C 1
ATOM 1491 O O . ARG A 1 197 ? -1.413 10.548 11.576 1.00 86.19 197 ARG A O 1
ATOM 1498 N N . SER A 1 198 ? -0.279 12.484 11.514 1.00 85.94 198 SER A N 1
ATOM 1499 C CA . SER A 1 198 ? -1.122 13.180 12.495 1.00 85.94 198 SER A CA 1
ATOM 1500 C C . SER A 1 198 ? -2.490 13.563 11.924 1.00 85.94 198 SER A C 1
ATOM 1502 O O . SER A 1 198 ? -3.436 13.728 12.687 1.00 85.94 198 SER A O 1
ATOM 1504 N N . ALA A 1 199 ? -2.602 13.678 10.597 1.00 85.19 199 ALA A N 1
ATOM 1505 C CA . ALA A 1 199 ? -3.863 13.929 9.908 1.00 85.19 199 ALA A CA 1
ATOM 1506 C C . ALA A 1 199 ? -4.744 12.674 9.774 1.00 85.19 199 ALA A C 1
ATOM 1508 O O . ALA A 1 199 ? -5.920 12.802 9.438 1.00 85.19 199 ALA A O 1
ATOM 1509 N N . VAL A 1 200 ? -4.211 11.472 10.037 1.00 85.44 200 VAL A N 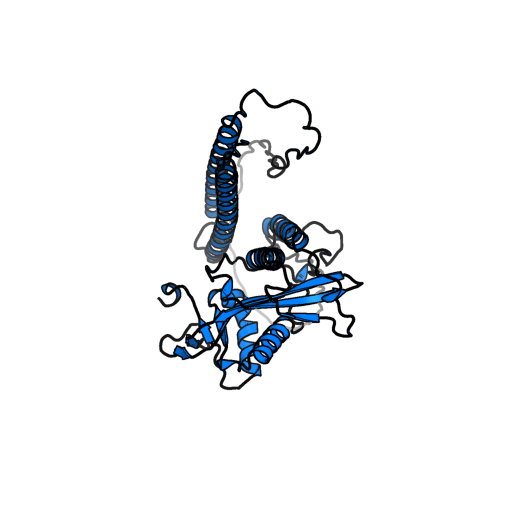1
ATOM 1510 C CA . VAL A 1 200 ? -5.003 10.235 10.050 1.00 85.44 200 VAL A CA 1
ATOM 1511 C C . VAL A 1 200 ? -5.992 10.289 11.221 1.00 85.44 200 VAL A C 1
ATOM 1513 O O . VAL A 1 200 ? -5.554 10.341 12.375 1.00 85.44 200 VAL A O 1
ATOM 1516 N N . PRO A 1 201 ? -7.315 10.249 10.965 1.00 84.19 201 PRO A N 1
ATOM 1517 C CA . PRO A 1 201 ? -8.308 10.250 12.030 1.00 84.19 201 PRO A CA 1
ATOM 1518 C C . PRO A 1 201 ? -8.076 9.090 13.010 1.00 84.19 201 PRO A C 1
ATOM 1520 O O . PRO A 1 201 ? -7.768 7.973 12.579 1.00 84.19 201 PRO A O 1
ATOM 1523 N N . PRO A 1 202 ? -8.227 9.312 14.328 1.00 82.75 202 PRO A N 1
ATOM 1524 C CA . PRO A 1 202 ? -8.114 8.231 15.294 1.00 82.75 202 PRO A CA 1
ATOM 1525 C C . PRO A 1 202 ? -9.213 7.193 15.047 1.00 82.75 202 PRO A C 1
ATOM 1527 O O . PRO A 1 202 ? -10.363 7.533 14.771 1.00 82.75 202 PRO A O 1
ATOM 1530 N N . LEU A 1 203 ? -8.862 5.916 15.180 1.00 83.69 203 LEU A N 1
ATOM 1531 C CA . LEU A 1 203 ? -9.835 4.830 15.100 1.00 83.69 203 LEU A CA 1
ATOM 1532 C C . LEU A 1 203 ? -10.739 4.823 16.336 1.00 83.69 203 LEU A C 1
ATOM 1534 O O . LEU A 1 203 ? -10.297 5.135 17.445 1.00 83.69 203 LEU A O 1
ATOM 1538 N N . GLY A 1 204 ? -12.007 4.456 16.147 1.00 77.94 204 GLY A N 1
ATOM 1539 C CA . GLY A 1 204 ? -13.002 4.488 17.212 1.00 77.94 204 GLY A CA 1
ATOM 1540 C C . GLY A 1 204 ? -12.752 3.422 18.291 1.00 77.94 204 GLY A C 1
ATOM 1541 O O . GLY A 1 204 ? -12.154 2.381 18.013 1.00 77.94 204 GLY A O 1
ATOM 1542 N N . PRO A 1 205 ? -13.264 3.601 19.526 1.00 71.31 205 PRO A N 1
ATOM 1543 C CA . PRO A 1 205 ? -13.098 2.631 20.616 1.00 71.31 205 PRO A CA 1
ATOM 1544 C C . PRO A 1 205 ? -13.601 1.220 20.274 1.00 71.31 205 PRO A C 1
ATOM 1546 O O . PRO A 1 205 ? -13.040 0.234 20.745 1.00 71.31 205 PRO A O 1
ATOM 1549 N N . ALA A 1 206 ? -14.632 1.112 19.427 1.00 70.50 206 ALA A N 1
ATOM 1550 C CA . ALA A 1 206 ? -15.184 -0.161 18.956 1.00 70.50 206 ALA A CA 1
ATOM 1551 C C . ALA A 1 206 ? -14.201 -0.960 18.074 1.00 70.50 206 ALA A C 1
ATOM 1553 O O . ALA A 1 206 ? -14.262 -2.190 18.005 1.00 70.50 206 ALA A O 1
ATOM 1554 N N . ASP A 1 207 ? -13.249 -0.280 17.435 1.00 66.62 207 ASP A N 1
ATOM 1555 C CA . ASP A 1 207 ? -12.172 -0.909 16.667 1.00 66.62 207 ASP A CA 1
ATOM 1556 C C . ASP A 1 207 ? -11.022 -1.372 17.577 1.00 66.62 207 ASP A C 1
ATOM 1558 O O . ASP A 1 207 ? -10.197 -2.206 17.191 1.00 66.62 207 ASP A O 1
ATOM 1562 N N . VAL A 1 208 ? -11.024 -0.914 18.832 1.00 65.25 208 VAL A N 1
ATOM 1563 C CA . VAL A 1 208 ? -10.078 -1.263 19.895 1.00 65.25 208 VAL A CA 1
ATOM 1564 C C . VAL A 1 208 ? -10.717 -2.282 20.846 1.00 65.25 208 VAL A C 1
ATOM 1566 O O . VAL A 1 208 ? -10.835 -2.070 22.053 1.00 65.25 208 VAL A O 1
ATOM 1569 N N . VAL A 1 209 ? -11.146 -3.431 20.317 1.00 59.53 209 VAL A N 1
ATOM 1570 C CA . VAL A 1 209 ? -11.553 -4.552 21.178 1.00 59.53 209 VAL A CA 1
ATOM 1571 C C . VAL A 1 209 ? -10.308 -5.058 21.907 1.00 59.53 209 VAL A C 1
ATOM 1573 O O . VAL A 1 209 ? -9.322 -5.439 21.275 1.00 59.53 209 VAL A O 1
ATOM 1576 N N . ARG A 1 210 ? -10.338 -5.036 23.245 1.00 55.09 210 ARG A N 1
ATOM 1577 C CA . ARG A 1 210 ? -9.240 -5.513 24.098 1.00 55.09 210 ARG A CA 1
ATOM 1578 C C . ARG A 1 210 ? -9.016 -7.005 23.846 1.00 55.09 210 ARG A C 1
ATOM 1580 O O . ARG A 1 210 ? -9.843 -7.826 24.223 1.00 55.09 210 ARG A O 1
ATOM 1587 N N . GLY A 1 211 ? -7.891 -7.344 23.227 1.00 56.88 211 GLY A N 1
ATOM 1588 C CA . GLY A 1 211 ? -7.451 -8.717 23.011 1.00 56.88 211 GLY A CA 1
ATOM 1589 C C . GLY A 1 211 ? -5.937 -8.850 23.197 1.00 56.88 211 GLY A C 1
ATOM 1590 O O . GLY A 1 211 ? -5.228 -7.843 23.193 1.00 56.88 211 GLY A O 1
ATOM 1591 N N . PRO A 1 212 ? -5.422 -10.082 23.352 1.00 55.81 212 PRO A N 1
ATOM 1592 C CA . PRO A 1 212 ? -3.997 -10.344 23.575 1.00 55.81 212 PRO A CA 1
ATOM 1593 C C . PRO A 1 212 ? -3.118 -10.086 22.335 1.00 55.81 212 PRO A C 1
ATOM 1595 O O . PRO A 1 212 ? -1.892 -10.118 22.430 1.00 55.81 212 PRO A O 1
ATOM 1598 N N . ALA A 1 213 ? -3.715 -9.836 21.164 1.00 61.28 213 ALA A N 1
ATOM 1599 C CA . ALA A 1 213 ? -2.982 -9.591 19.929 1.00 61.28 213 ALA A CA 1
ATOM 1600 C C . ALA A 1 213 ? -2.467 -8.143 19.855 1.00 61.28 213 ALA A C 1
ATOM 1602 O O . ALA A 1 213 ? -3.240 -7.189 19.836 1.00 61.28 213 ALA A O 1
ATOM 1603 N N . THR A 1 214 ? -1.147 -7.988 19.732 1.00 80.81 214 THR A N 1
ATOM 1604 C CA . THR A 1 214 ? -0.473 -6.693 19.518 1.00 80.81 214 THR A CA 1
ATOM 1605 C C . THR A 1 214 ? -0.823 -6.039 18.180 1.00 80.81 214 THR A C 1
ATOM 1607 O O . THR A 1 214 ? -0.713 -4.822 18.051 1.00 80.81 214 THR A O 1
ATOM 1610 N N . TYR A 1 215 ? -1.260 -6.841 17.205 1.00 89.88 215 TYR A N 1
ATOM 1611 C CA . TYR A 1 215 ? -1.680 -6.404 15.878 1.00 89.88 215 TYR A CA 1
ATOM 1612 C C . TYR A 1 215 ? -3.050 -6.976 15.546 1.00 89.88 215 TYR A C 1
ATOM 1614 O O . TYR A 1 215 ? -3.248 -8.189 15.654 1.00 89.88 215 TYR A O 1
ATOM 1622 N N . ARG A 1 216 ? -3.956 -6.117 15.083 1.00 90.75 216 ARG A N 1
ATOM 1623 C CA . ARG A 1 216 ? -5.283 -6.498 14.595 1.00 90.75 216 ARG A CA 1
ATOM 1624 C C . ARG A 1 216 ? -5.432 -6.057 13.146 1.00 90.75 216 ARG A C 1
ATOM 1626 O O . ARG A 1 216 ? -5.120 -4.913 12.837 1.00 90.75 216 ARG A O 1
ATOM 1633 N N . VAL A 1 217 ? -5.910 -6.950 12.286 1.00 93.31 217 VAL A N 1
ATOM 1634 C CA . VAL A 1 217 ? -6.278 -6.612 10.906 1.00 93.31 217 VAL A CA 1
ATOM 1635 C C . VAL A 1 217 ? -7.756 -6.219 10.891 1.00 93.31 217 VAL A C 1
ATOM 1637 O O . VAL A 1 217 ? -8.587 -6.912 11.477 1.00 93.31 217 VAL A O 1
ATOM 1640 N N . LEU A 1 218 ? -8.065 -5.084 10.276 1.00 93.38 218 LEU A N 1
ATOM 1641 C CA . LEU A 1 218 ? -9.402 -4.539 10.085 1.00 93.38 218 LEU A CA 1
ATOM 1642 C C . LEU A 1 218 ? -9.695 -4.524 8.589 1.00 93.38 218 LEU A C 1
ATOM 1644 O O . LEU A 1 218 ? -8.923 -3.944 7.828 1.00 93.38 218 LEU A O 1
ATOM 1648 N N . ARG A 1 219 ? -10.811 -5.120 8.180 1.00 94.44 219 ARG A N 1
ATOM 1649 C CA . ARG A 1 219 ? -11.375 -4.910 6.849 1.00 94.44 219 ARG A CA 1
ATOM 1650 C C . ARG A 1 219 ? -12.168 -3.608 6.862 1.00 94.44 219 ARG A C 1
ATOM 1652 O O . ARG A 1 219 ? -13.004 -3.407 7.741 1.00 94.44 219 ARG A O 1
ATOM 1659 N N . ILE A 1 220 ? -11.892 -2.728 5.909 1.00 91.94 220 ILE A N 1
ATOM 1660 C CA . ILE A 1 220 ? -12.586 -1.451 5.793 1.00 91.94 220 ILE A CA 1
ATOM 1661 C C . ILE A 1 220 ? -13.849 -1.651 4.965 1.00 91.94 220 ILE A C 1
ATOM 1663 O O . ILE A 1 220 ? -13.798 -1.920 3.767 1.00 91.94 220 ILE A O 1
ATOM 1667 N N . GLU A 1 221 ? -14.984 -1.513 5.635 1.00 87.62 221 GLU A N 1
ATOM 1668 C CA . GLU A 1 221 ? -16.308 -1.486 5.025 1.00 87.62 221 GLU A CA 1
ATOM 1669 C C . GLU A 1 221 ? -16.740 -0.024 4.821 1.00 87.62 221 GLU A C 1
ATOM 1671 O O . GLU A 1 221 ? -16.634 0.758 5.775 1.00 87.62 221 GLU A O 1
ATOM 1676 N N . PRO A 1 222 ? -17.229 0.360 3.624 1.00 80.56 222 PRO A N 1
ATOM 1677 C CA . PRO A 1 222 ? -17.650 1.736 3.333 1.00 80.56 222 PRO A CA 1
ATOM 1678 C C . PRO A 1 222 ? -18.694 2.289 4.310 1.00 80.56 222 PRO A C 1
ATOM 1680 O O . PRO A 1 222 ? -18.685 3.476 4.614 1.00 80.56 222 PRO A O 1
ATOM 1683 N N . ASP A 1 223 ? -19.557 1.423 4.847 1.00 81.88 223 ASP A N 1
ATOM 1684 C CA . ASP A 1 223 ? -20.621 1.815 5.780 1.00 81.88 223 ASP A CA 1
ATOM 1685 C C . ASP A 1 223 ? -20.102 2.084 7.202 1.00 81.88 223 ASP A C 1
ATOM 1687 O O . ASP A 1 223 ? -20.782 2.709 8.017 1.00 81.88 223 ASP A O 1
ATOM 1691 N N . ARG A 1 224 ? -18.899 1.593 7.527 1.00 77.19 224 ARG A N 1
ATOM 1692 C CA . ARG A 1 224 ? -18.333 1.623 8.883 1.00 77.19 224 ARG A CA 1
ATOM 1693 C C . ARG A 1 224 ? -17.204 2.634 9.043 1.00 77.19 224 ARG A C 1
ATOM 1695 O O . ARG A 1 224 ? -17.017 3.165 10.138 1.00 77.19 224 ARG A O 1
ATOM 1702 N N . TYR A 1 225 ? -16.435 2.878 7.989 1.00 80.12 225 TYR A N 1
ATOM 1703 C CA . TYR A 1 225 ? -15.266 3.749 8.029 1.00 80.12 225 TYR A CA 1
ATOM 1704 C C . TYR A 1 225 ? -15.433 4.913 7.063 1.00 80.12 225 TYR A C 1
ATOM 1706 O O . TYR A 1 225 ? -15.890 4.734 5.939 1.00 80.12 225 TYR A O 1
ATOM 1714 N N . SER A 1 226 ? -15.026 6.110 7.490 1.00 82.38 226 SER A N 1
ATOM 1715 C CA . SER A 1 226 ? -15.088 7.280 6.621 1.00 82.38 226 SER A CA 1
ATOM 1716 C C . SER A 1 226 ? -14.090 7.163 5.472 1.00 82.38 226 SER A C 1
ATOM 1718 O O . SER A 1 226 ? -12.954 6.712 5.640 1.00 82.38 226 SER A O 1
ATOM 1720 N N . ASP A 1 227 ? -14.488 7.657 4.307 1.00 83.75 227 ASP A N 1
ATOM 1721 C CA . ASP A 1 227 ? -13.591 7.766 3.154 1.00 83.75 227 ASP A CA 1
ATOM 1722 C C . ASP A 1 227 ? -12.365 8.612 3.457 1.00 83.75 227 ASP A C 1
ATOM 1724 O O . ASP A 1 227 ? -11.275 8.348 2.956 1.00 83.75 227 ASP A O 1
ATOM 1728 N N . GLU A 1 228 ? -12.550 9.612 4.315 1.00 87.06 228 GLU A N 1
ATOM 1729 C CA . GLU A 1 228 ? -11.488 10.493 4.762 1.00 87.06 228 GLU A CA 1
ATOM 1730 C C . GLU A 1 228 ? -10.385 9.718 5.484 1.00 87.06 228 GLU A C 1
ATOM 1732 O O . GLU A 1 228 ? -9.210 9.947 5.218 1.00 87.06 228 GLU A O 1
ATOM 1737 N N . LEU A 1 229 ? -10.731 8.748 6.339 1.00 89.00 229 LEU A N 1
ATOM 1738 C CA . LEU A 1 229 ? -9.734 7.905 6.999 1.00 89.00 229 LEU A CA 1
ATOM 1739 C C . LEU A 1 229 ? -8.891 7.144 5.971 1.00 89.00 229 LEU A C 1
ATOM 1741 O O . LEU A 1 229 ? -7.662 7.180 6.029 1.00 89.00 229 LEU A O 1
ATOM 1745 N N . VAL A 1 230 ? -9.545 6.466 5.027 1.00 89.31 230 VAL A N 1
ATOM 1746 C CA . VAL A 1 230 ? -8.861 5.667 4.000 1.00 89.31 230 VAL A CA 1
ATOM 1747 C C . VAL A 1 230 ? -7.986 6.556 3.124 1.00 89.31 230 VAL A C 1
ATOM 1749 O O . VAL A 1 230 ? -6.837 6.205 2.857 1.00 89.31 230 VAL A O 1
ATOM 1752 N N . ARG A 1 231 ? -8.502 7.723 2.723 1.00 89.75 231 ARG A N 1
ATOM 1753 C CA . ARG A 1 231 ? -7.779 8.713 1.926 1.00 89.75 231 ARG A CA 1
ATOM 1754 C C . ARG A 1 231 ? -6.524 9.204 2.644 1.00 89.75 231 ARG A C 1
ATOM 1756 O O . ARG A 1 231 ? -5.450 9.147 2.061 1.00 89.75 231 ARG A O 1
ATOM 1763 N N . ARG A 1 232 ? -6.625 9.598 3.918 1.00 91.50 232 ARG A N 1
ATOM 1764 C CA . ARG A 1 232 ? -5.475 10.079 4.707 1.00 91.50 232 ARG A CA 1
ATOM 1765 C C . ARG A 1 232 ? -4.423 9.008 4.949 1.00 91.50 232 ARG A C 1
ATOM 1767 O O . ARG A 1 232 ? -3.232 9.287 4.845 1.00 91.50 232 ARG A O 1
ATOM 1774 N N . VAL A 1 233 ? -4.841 7.775 5.244 1.00 92.88 233 VAL A N 1
ATOM 1775 C CA . VAL A 1 233 ? -3.894 6.655 5.362 1.00 92.88 233 VAL A CA 1
ATOM 1776 C C . VAL A 1 233 ? -3.197 6.414 4.027 1.00 92.88 233 VAL A C 1
ATOM 1778 O O . VAL A 1 233 ? -1.984 6.232 4.005 1.00 92.88 233 VAL A O 1
ATOM 1781 N N . ARG A 1 234 ? -3.937 6.449 2.917 1.00 91.50 234 ARG A N 1
ATOM 1782 C CA . ARG A 1 234 ? -3.374 6.259 1.581 1.00 91.50 234 ARG A CA 1
ATOM 1783 C C . ARG A 1 234 ? -2.399 7.366 1.194 1.00 91.50 234 ARG A C 1
ATOM 1785 O O . ARG A 1 234 ? -1.329 7.036 0.719 1.00 91.50 234 ARG A O 1
ATOM 1792 N N . GLU A 1 235 ? -2.709 8.635 1.452 1.00 89.69 235 GLU A N 1
ATOM 1793 C CA . GLU A 1 235 ? -1.782 9.762 1.234 1.00 89.69 235 GLU A CA 1
ATOM 1794 C C . GLU A 1 235 ? -0.460 9.560 1.971 1.00 89.69 235 GLU A C 1
ATOM 1796 O O . GLU A 1 235 ? 0.613 9.745 1.405 1.00 89.69 235 GLU A O 1
ATOM 1801 N N . TYR A 1 236 ? -0.539 9.137 3.234 1.00 90.81 236 TYR A N 1
ATOM 1802 C CA . TYR A 1 236 ? 0.643 8.809 4.018 1.00 90.81 236 TYR A CA 1
ATOM 1803 C C . TYR A 1 236 ? 1.440 7.647 3.393 1.00 90.81 236 TYR A C 1
ATOM 1805 O O . TYR A 1 236 ? 2.661 7.731 3.282 1.00 90.81 236 TYR A O 1
ATOM 1813 N N . VAL A 1 237 ? 0.761 6.569 2.984 1.00 91.12 237 VAL A N 1
ATOM 1814 C CA . VAL A 1 237 ? 1.390 5.388 2.365 1.00 91.12 237 VAL A CA 1
ATOM 1815 C C . VAL A 1 237 ? 2.043 5.740 1.032 1.00 91.12 237 VAL A C 1
ATOM 1817 O O . VAL A 1 237 ? 3.185 5.358 0.802 1.00 91.12 237 VAL A O 1
ATOM 1820 N N . ASP A 1 238 ? 1.343 6.491 0.190 1.00 88.50 238 ASP A N 1
ATOM 1821 C CA . ASP A 1 238 ? 1.793 6.908 -1.135 1.00 88.50 238 ASP A CA 1
ATOM 1822 C C . ASP A 1 238 ? 3.032 7.799 -1.024 1.00 88.50 238 ASP A C 1
ATOM 1824 O O . ASP A 1 238 ? 4.030 7.559 -1.705 1.00 88.50 238 ASP A O 1
ATOM 1828 N N . ALA A 1 239 ? 3.030 8.732 -0.067 1.00 86.81 239 ALA A N 1
ATOM 1829 C CA . ALA A 1 239 ? 4.204 9.532 0.256 1.00 86.81 239 ALA A CA 1
ATOM 1830 C C . ALA A 1 239 ? 5.382 8.678 0.757 1.00 86.81 239 ALA A C 1
ATOM 1832 O O . ALA A 1 239 ? 6.511 8.906 0.334 1.00 86.81 239 ALA A O 1
ATOM 1833 N N . GLU A 1 240 ? 5.150 7.692 1.637 1.00 86.75 240 GLU A N 1
ATOM 1834 C CA . GLU A 1 240 ? 6.225 6.834 2.166 1.00 86.75 240 GLU A CA 1
ATOM 1835 C C . GLU A 1 240 ? 6.812 5.892 1.101 1.00 86.75 240 GLU A C 1
ATOM 1837 O O . GLU A 1 240 ? 8.006 5.590 1.136 1.00 86.75 240 GLU A O 1
ATOM 1842 N N . LEU A 1 241 ? 5.982 5.416 0.171 1.00 84.00 241 LEU A N 1
ATOM 1843 C CA . LEU A 1 241 ? 6.386 4.536 -0.927 1.00 84.00 241 LEU A CA 1
ATOM 1844 C C . LEU A 1 241 ? 6.925 5.301 -2.146 1.00 84.00 241 LEU A C 1
ATOM 1846 O O . LEU A 1 241 ? 7.505 4.676 -3.031 1.00 84.00 241 LEU A O 1
ATOM 1850 N N . GLY A 1 242 ? 6.735 6.622 -2.214 1.00 82.94 242 GLY A N 1
ATOM 1851 C CA . GLY A 1 242 ? 7.074 7.422 -3.393 1.00 82.94 242 GLY A CA 1
ATOM 1852 C C . GLY A 1 242 ? 6.213 7.082 -4.614 1.00 82.94 242 GLY A C 1
ATOM 1853 O O . GLY A 1 242 ? 6.660 7.243 -5.749 1.00 82.94 242 GLY A O 1
ATOM 1854 N N . VAL A 1 243 ? 4.994 6.578 -4.396 1.00 79.44 243 VAL A N 1
ATOM 1855 C CA . VAL A 1 243 ? 4.057 6.211 -5.466 1.00 79.44 243 VAL A CA 1
ATOM 1856 C C . VAL A 1 243 ? 2.969 7.268 -5.584 1.00 79.44 243 VAL A C 1
ATOM 1858 O O . VAL A 1 243 ? 2.473 7.780 -4.586 1.00 79.44 243 VAL A O 1
ATOM 1861 N N . THR A 1 244 ? 2.569 7.589 -6.809 1.00 72.88 244 THR A N 1
ATOM 1862 C CA . THR A 1 244 ? 1.433 8.478 -7.073 1.00 72.88 244 THR A CA 1
ATOM 1863 C C . THR A 1 244 ? 0.169 7.674 -7.379 1.00 72.88 244 THR A C 1
ATOM 1865 O O . THR A 1 244 ? 0.186 6.444 -7.505 1.00 72.88 244 THR A O 1
ATOM 1868 N N . GLU A 1 245 ? -0.976 8.356 -7.420 1.00 65.31 245 GLU A N 1
ATOM 1869 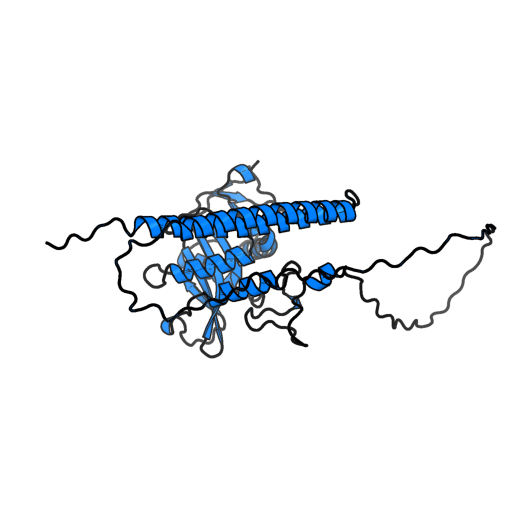C CA . GLU A 1 245 ? -2.278 7.705 -7.472 1.00 65.31 245 GLU A CA 1
ATOM 1870 C C . GLU A 1 245 ? -2.427 6.759 -8.683 1.00 65.31 245 GLU A C 1
ATOM 1872 O O . GLU A 1 245 ? -2.308 7.152 -9.839 1.00 65.31 245 GLU A O 1
ATOM 1877 N N . THR A 1 246 ? -2.756 5.488 -8.431 1.00 59.59 246 THR A N 1
ATOM 1878 C CA . THR A 1 246 ? -2.779 4.425 -9.459 1.00 59.59 246 THR A CA 1
ATOM 1879 C C . THR A 1 246 ? -4.000 4.455 -10.396 1.00 59.59 246 THR A C 1
ATOM 1881 O O . THR A 1 246 ? -4.248 3.491 -11.123 1.00 59.59 246 THR A O 1
ATOM 1884 N N . GLY A 1 247 ? -4.810 5.523 -10.374 1.00 61.59 247 GLY A N 1
ATOM 1885 C CA . GLY A 1 247 ? -6.015 5.666 -11.209 1.00 61.59 247 GLY A CA 1
ATOM 1886 C C . GLY A 1 247 ? -7.088 4.582 -11.004 1.00 61.59 247 GLY A C 1
ATOM 1887 O O . GLY A 1 247 ? -7.999 4.438 -11.820 1.00 61.59 247 GLY A O 1
ATOM 1888 N N . VAL A 1 248 ? -6.986 3.769 -9.945 1.00 64.62 248 VAL A N 1
ATOM 1889 C CA . VAL A 1 248 ? -7.961 2.714 -9.625 1.00 64.62 248 VAL A CA 1
ATOM 1890 C C . VAL A 1 248 ? -9.286 3.365 -9.227 1.00 64.62 248 VAL A C 1
ATOM 1892 O O . VAL A 1 248 ? -9.296 4.386 -8.549 1.00 64.62 248 VAL A O 1
ATOM 1895 N N . ARG A 1 249 ? -10.437 2.813 -9.606 1.00 67.50 249 ARG A N 1
ATOM 1896 C CA . ARG A 1 249 ? -11.713 3.399 -9.176 1.00 67.50 249 ARG A CA 1
ATOM 1897 C C . ARG A 1 249 ? -12.016 3.001 -7.738 1.00 67.50 249 ARG A C 1
ATOM 1899 O O . ARG A 1 249 ? -11.836 1.852 -7.360 1.00 67.50 249 ARG A O 1
ATOM 1906 N N . ARG A 1 250 ? -12.480 3.955 -6.934 1.00 66.25 250 ARG A N 1
ATOM 1907 C CA . ARG A 1 250 ? -12.678 3.795 -5.486 1.00 66.25 250 ARG A CA 1
ATOM 1908 C C . ARG A 1 250 ? -13.589 2.620 -5.098 1.00 66.25 250 ARG A C 1
ATOM 1910 O O . ARG A 1 250 ? -13.297 1.937 -4.127 1.00 66.25 250 ARG A O 1
ATOM 1917 N N . TYR A 1 251 ? -14.663 2.378 -5.847 1.00 63.81 251 TYR A N 1
ATOM 1918 C CA . TYR A 1 251 ? -15.678 1.362 -5.527 1.00 63.81 251 TYR A CA 1
ATOM 1919 C C . TYR A 1 251 ? -15.265 -0.081 -5.851 1.00 63.81 251 TYR A C 1
ATOM 1921 O O . TYR A 1 251 ? -15.960 -1.016 -5.472 1.00 63.81 251 TYR A O 1
ATOM 1929 N N . GLU A 1 252 ? -14.147 -0.277 -6.546 1.00 78.06 252 GLU A N 1
ATOM 1930 C CA . GLU A 1 252 ? -13.645 -1.611 -6.903 1.00 78.06 252 GLU A CA 1
ATOM 1931 C C . GLU A 1 252 ? -12.601 -2.112 -5.899 1.00 78.06 252 GLU A C 1
ATOM 1933 O O . GLU A 1 252 ? -12.093 -3.224 -6.029 1.00 78.06 252 GLU A O 1
ATOM 1938 N N . ARG A 1 253 ? -12.250 -1.283 -4.910 1.00 85.00 253 ARG A N 1
ATOM 1939 C CA . ARG A 1 253 ? -11.129 -1.537 -4.012 1.00 85.00 253 ARG A CA 1
ATOM 1940 C C . ARG A 1 253 ? -11.584 -2.160 -2.710 1.00 85.00 253 ARG A C 1
ATOM 1942 O O . ARG A 1 253 ? -12.576 -1.744 -2.115 1.00 85.00 253 ARG A O 1
ATOM 1949 N N . LEU A 1 254 ? -10.780 -3.092 -2.222 1.00 93.38 254 LEU A N 1
ATOM 1950 C CA . LEU A 1 254 ? -10.902 -3.638 -0.878 1.00 93.38 254 LEU A CA 1
ATOM 1951 C C . LEU A 1 254 ? -9.676 -3.210 -0.082 1.00 93.38 254 LEU A C 1
ATOM 1953 O O . LEU A 1 254 ? -8.543 -3.412 -0.527 1.00 93.38 254 LEU A O 1
ATOM 1957 N N . VAL A 1 255 ? -9.911 -2.623 1.089 1.00 94.88 255 VAL A N 1
ATOM 1958 C CA . VAL A 1 255 ? -8.855 -2.079 1.946 1.00 94.88 255 VAL A CA 1
ATOM 1959 C C . VAL A 1 255 ? -8.820 -2.829 3.269 1.00 94.88 255 VAL A C 1
ATOM 1961 O O . VAL A 1 255 ? -9.851 -3.033 3.911 1.00 94.88 255 VAL A O 1
ATOM 1964 N N . TYR A 1 256 ? -7.615 -3.197 3.693 1.00 96.44 256 TYR A N 1
ATOM 1965 C CA . TYR A 1 256 ? -7.341 -3.757 5.008 1.00 96.44 256 TYR A CA 1
ATOM 1966 C C . TYR A 1 256 ? -6.313 -2.886 5.727 1.00 96.44 256 TYR A C 1
ATOM 1968 O O . TYR A 1 256 ? -5.288 -2.508 5.161 1.00 96.44 256 TYR A O 1
ATOM 1976 N N . LEU A 1 257 ? -6.568 -2.590 6.998 1.00 95.75 257 LEU A N 1
ATOM 1977 C CA . LEU A 1 257 ? -5.643 -1.875 7.873 1.00 95.75 257 LEU A CA 1
ATOM 1978 C C . LEU A 1 257 ? -5.140 -2.816 8.956 1.00 95.75 257 LEU A C 1
ATOM 1980 O O . LEU A 1 257 ? -5.934 -3.487 9.607 1.00 95.75 257 LEU A O 1
ATOM 1984 N N . THR A 1 258 ? -3.837 -2.822 9.226 1.00 95.12 258 THR A N 1
ATOM 1985 C CA . THR A 1 258 ? -3.342 -3.372 10.492 1.00 95.12 258 THR A CA 1
ATOM 1986 C C . THR A 1 258 ? -3.160 -2.263 11.501 1.00 95.12 258 THR A C 1
ATOM 1988 O O . THR A 1 258 ? -2.479 -1.271 11.236 1.00 95.12 258 THR A O 1
ATOM 1991 N N . VAL A 1 259 ? -3.708 -2.478 12.690 1.00 92.88 259 VAL A N 1
ATOM 1992 C CA . VAL A 1 259 ? -3.625 -1.549 13.808 1.00 92.88 259 VAL A CA 1
ATOM 1993 C C . VAL A 1 259 ? -2.804 -2.152 14.935 1.00 92.88 259 VAL A C 1
ATOM 1995 O O . VAL A 1 259 ? -2.953 -3.326 15.280 1.00 92.88 259 VAL A O 1
ATOM 1998 N N . SER A 1 260 ? -1.917 -1.343 15.501 1.00 90.06 260 SER A N 1
ATOM 1999 C CA . SER A 1 260 ? -1.185 -1.647 16.724 1.00 90.06 260 SER A CA 1
ATOM 2000 C C . SER A 1 260 ? -1.880 -0.948 17.880 1.00 90.06 260 SER A C 1
ATOM 2002 O O . SER A 1 260 ? -2.006 0.275 17.877 1.00 90.06 260 SER A O 1
ATOM 2004 N N . VAL A 1 261 ? -2.294 -1.704 18.894 1.00 84.75 261 VAL A N 1
ATOM 2005 C CA . VAL A 1 261 ? -2.911 -1.135 20.098 1.00 84.75 261 VAL A CA 1
ATOM 2006 C C . VAL A 1 261 ? -1.849 -1.016 21.187 1.00 84.75 261 VAL A C 1
ATOM 2008 O O . VAL A 1 261 ? -1.329 -2.020 21.674 1.00 84.75 261 VAL A O 1
ATOM 2011 N N . ARG A 1 262 ? -1.512 0.213 21.589 1.00 78.69 262 ARG A N 1
ATOM 2012 C CA . ARG A 1 262 ? -0.618 0.486 22.726 1.00 78.69 262 ARG A CA 1
ATOM 2013 C C . ARG A 1 262 ? -1.272 1.492 23.664 1.00 78.69 262 ARG A C 1
ATOM 2015 O O . ARG A 1 262 ? -1.660 2.568 23.234 1.00 78.69 262 ARG A O 1
ATOM 2022 N N . ARG A 1 263 ? -1.356 1.156 24.960 1.00 69.69 263 ARG A N 1
ATOM 2023 C CA . ARG A 1 263 ? -1.815 2.063 26.038 1.00 69.69 263 ARG A CA 1
ATOM 2024 C C . ARG A 1 263 ? -3.092 2.851 25.674 1.00 69.69 263 ARG A C 1
ATOM 2026 O O . ARG A 1 263 ? -3.136 4.062 25.835 1.00 69.69 263 ARG A O 1
ATOM 2033 N N . ALA A 1 264 ? -4.107 2.138 25.176 1.00 71.69 264 ALA A N 1
ATOM 2034 C CA . ALA A 1 264 ? -5.414 2.654 24.740 1.00 71.69 264 ALA A CA 1
ATOM 2035 C C . ALA A 1 264 ? -5.449 3.501 23.449 1.00 71.69 264 ALA A C 1
ATOM 2037 O O . ALA A 1 264 ? -6.535 3.895 23.035 1.00 71.69 264 ALA A O 1
ATOM 2038 N N . ALA A 1 265 ? -4.320 3.710 22.768 1.00 79.44 265 ALA A N 1
ATOM 2039 C CA . ALA A 1 265 ? -4.291 4.286 21.426 1.00 79.44 265 ALA A CA 1
ATOM 2040 C C . ALA A 1 265 ? -4.109 3.182 20.373 1.00 79.44 265 ALA A C 1
ATOM 2042 O O . ALA A 1 265 ? -3.233 2.320 20.506 1.00 79.44 265 ALA A O 1
ATOM 2043 N N . ALA A 1 266 ? -4.932 3.214 19.326 1.00 86.00 266 ALA A N 1
ATOM 2044 C CA . ALA A 1 266 ? -4.745 2.397 18.135 1.00 86.00 266 ALA A CA 1
ATOM 2045 C C . ALA A 1 266 ? -4.048 3.228 17.060 1.00 86.00 266 ALA A C 1
ATOM 2047 O O . ALA A 1 266 ? -4.491 4.325 16.728 1.00 86.00 266 ALA A O 1
ATOM 2048 N N . THR A 1 267 ? -2.956 2.702 16.520 1.00 89.19 267 THR A N 1
ATOM 2049 C CA . THR A 1 267 ? -2.213 3.337 15.432 1.00 89.19 267 THR A CA 1
ATOM 2050 C C . THR A 1 267 ? -2.217 2.436 14.211 1.00 89.19 267 THR A C 1
ATOM 2052 O O . THR A 1 267 ? -2.017 1.227 14.326 1.00 89.19 267 THR A O 1
ATOM 2055 N N . VAL A 1 268 ? -2.429 3.013 13.028 1.00 93.00 268 VAL A N 1
ATOM 2056 C CA . VAL A 1 268 ? -2.285 2.278 11.767 1.00 93.00 268 VAL A CA 1
ATOM 2057 C C . VAL A 1 268 ? -0.796 2.019 11.522 1.00 93.00 268 VAL A C 1
ATOM 2059 O O . VAL A 1 268 ? 0.038 2.933 11.570 1.00 93.00 268 VAL A O 1
ATOM 2062 N N . VAL A 1 269 ? -0.464 0.746 11.322 1.00 93.88 269 VAL A N 1
ATOM 2063 C CA . VAL A 1 269 ? 0.908 0.240 11.138 1.00 93.88 269 VAL A CA 1
ATOM 2064 C C . VAL A 1 269 ? 1.053 -0.653 9.910 1.00 93.88 269 VAL A C 1
ATOM 2066 O O . VAL A 1 269 ? 2.167 -1.044 9.570 1.00 93.88 269 VAL A O 1
ATOM 2069 N N . GLY A 1 270 ? -0.056 -0.986 9.254 1.00 95.75 270 GLY A N 1
ATOM 2070 C CA . GLY A 1 270 ? -0.068 -1.670 7.971 1.00 95.75 270 GLY A CA 1
ATOM 2071 C C . GLY A 1 270 ? -1.277 -1.255 7.146 1.00 95.75 270 GLY A C 1
ATOM 2072 O O . GLY A 1 270 ? -2.320 -0.911 7.706 1.00 95.75 270 GLY A O 1
ATOM 2073 N N . TYR A 1 271 ? -1.114 -1.295 5.833 1.00 96.25 271 TYR A N 1
ATOM 2074 C CA . TYR A 1 271 ? -2.123 -0.955 4.842 1.00 96.25 271 TYR A CA 1
ATOM 2075 C C . TYR A 1 271 ? -2.025 -1.948 3.686 1.00 96.25 271 TYR A C 1
ATOM 2077 O O . TYR A 1 271 ? -0.929 -2.239 3.208 1.00 96.25 271 TYR A O 1
ATOM 2085 N N . LEU A 1 272 ? -3.162 -2.471 3.253 1.00 96.00 272 LEU A N 1
ATOM 2086 C CA . LEU A 1 272 ? -3.289 -3.331 2.087 1.00 96.00 272 LEU A CA 1
ATOM 2087 C C . LEU A 1 272 ? -4.466 -2.818 1.261 1.00 96.00 272 LEU A C 1
ATOM 2089 O O . LEU A 1 272 ? -5.577 -2.704 1.776 1.00 96.00 272 LEU A O 1
ATOM 2093 N N . GLU A 1 273 ? -4.223 -2.537 -0.012 1.00 94.31 273 GLU A N 1
ATOM 2094 C CA . GLU A 1 273 ? -5.251 -2.198 -0.992 1.00 94.31 273 GLU A CA 1
ATOM 2095 C C . GLU A 1 273 ? -5.230 -3.255 -2.095 1.00 94.31 273 GLU A C 1
ATOM 2097 O O . GLU A 1 273 ? -4.168 -3.646 -2.589 1.00 94.31 273 GLU A O 1
ATOM 2102 N N . THR A 1 274 ? -6.411 -3.751 -2.449 1.00 94.75 274 THR A N 1
ATOM 2103 C CA . THR A 1 274 ? -6.580 -4.762 -3.493 1.00 94.75 274 THR A CA 1
ATOM 2104 C C . THR A 1 274 ? -7.705 -4.378 -4.441 1.00 94.75 274 THR A C 1
ATOM 2106 O O . THR A 1 274 ? -8.585 -3.590 -4.095 1.00 94.75 274 THR A O 1
ATOM 2109 N N . GLU A 1 275 ? -7.673 -4.944 -5.638 1.00 93.25 275 GLU A N 1
ATOM 2110 C CA . GLU A 1 275 ? -8.615 -4.686 -6.721 1.00 93.25 275 GLU A CA 1
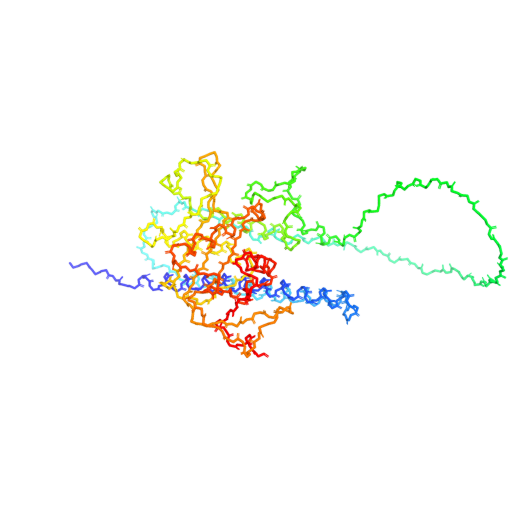ATOM 2111 C C . GLU A 1 275 ? -8.870 -5.960 -7.542 1.00 93.25 275 GLU A C 1
ATOM 2113 O O . GLU A 1 275 ? -8.026 -6.861 -7.559 1.00 93.25 275 GLU A O 1
ATOM 2118 N N . PRO A 1 276 ? -10.012 -6.083 -8.238 1.00 93.75 276 PRO A N 1
ATOM 2119 C CA . PRO A 1 276 ? -10.254 -7.200 -9.139 1.00 93.75 276 PRO A CA 1
ATOM 2120 C C . PRO A 1 276 ? -9.307 -7.139 -10.343 1.00 93.75 276 PRO A C 1
ATOM 2122 O O . PRO A 1 276 ? -9.193 -6.121 -11.025 1.00 93.75 276 PRO A O 1
ATOM 2125 N N . VAL A 1 277 ? -8.650 -8.259 -10.636 1.00 93.31 277 VAL A N 1
ATOM 2126 C CA . VAL A 1 277 ? -7.759 -8.418 -11.794 1.00 93.31 277 VAL A CA 1
ATOM 2127 C C . VAL A 1 277 ? -8.008 -9.792 -12.386 1.00 93.31 277 VAL A C 1
ATOM 2129 O O . VAL A 1 277 ? -8.089 -10.768 -11.652 1.00 93.31 277 VAL A O 1
ATOM 2132 N N . THR A 1 278 ? -8.123 -9.885 -13.709 1.00 94.19 278 THR A N 1
ATOM 2133 C CA . THR A 1 278 ? -8.425 -11.154 -14.393 1.00 94.19 278 THR A CA 1
ATOM 2134 C C . THR A 1 278 ? -7.180 -11.899 -14.855 1.00 94.19 278 THR A C 1
ATOM 2136 O O . THR A 1 278 ? -7.221 -13.115 -15.046 1.00 94.19 278 THR A O 1
ATOM 2139 N N . ALA A 1 279 ? -6.065 -11.194 -15.052 1.00 94.25 279 ALA A N 1
ATOM 2140 C CA . ALA A 1 279 ? -4.835 -11.798 -15.533 1.00 94.25 279 ALA A CA 1
ATOM 2141 C C . ALA A 1 279 ? -3.577 -11.067 -15.058 1.00 94.25 279 ALA A C 1
ATOM 2143 O O . ALA A 1 279 ? -3.560 -9.845 -14.937 1.00 94.25 279 ALA A O 1
ATOM 2144 N N . ALA A 1 280 ? -2.512 -11.838 -14.873 1.00 94.75 280 ALA A N 1
ATOM 2145 C CA . ALA A 1 280 ? -1.193 -11.378 -14.461 1.00 94.75 280 ALA A CA 1
ATOM 2146 C C . ALA A 1 280 ? -0.097 -12.153 -15.208 1.00 94.75 280 ALA A C 1
ATOM 2148 O O . ALA A 1 280 ? -0.364 -13.177 -15.836 1.00 94.75 280 ALA A O 1
ATOM 2149 N N . HIS A 1 281 ? 1.136 -11.669 -15.146 1.00 92.94 281 HIS A N 1
ATOM 2150 C CA . HIS A 1 281 ? 2.316 -12.315 -15.712 1.00 92.94 281 HIS A CA 1
ATOM 2151 C C . HIS A 1 281 ? 3.123 -12.982 -14.610 1.00 92.94 281 HIS A C 1
ATOM 2153 O O . HIS A 1 281 ? 3.321 -12.406 -13.544 1.00 92.94 281 HIS A O 1
ATOM 2159 N N . ALA A 1 282 ? 3.617 -14.185 -14.873 1.00 91.81 282 ALA A N 1
ATOM 2160 C CA . ALA A 1 282 ? 4.594 -14.818 -14.004 1.00 91.81 282 ALA A CA 1
ATOM 2161 C C . ALA A 1 282 ? 5.896 -13.999 -13.968 1.00 91.81 282 ALA A C 1
ATOM 2163 O O . ALA A 1 282 ? 6.425 -13.630 -15.019 1.00 91.81 282 ALA A O 1
ATOM 2164 N N . LEU A 1 283 ? 6.422 -13.747 -12.773 1.00 89.06 283 LEU A N 1
ATOM 2165 C CA . LEU A 1 283 ? 7.732 -13.147 -12.565 1.00 89.06 283 LEU A CA 1
ATOM 2166 C C . LEU A 1 283 ? 8.810 -14.228 -12.708 1.00 89.06 283 LEU A C 1
ATOM 2168 O O . LEU A 1 283 ? 8.749 -15.267 -12.048 1.00 89.06 283 LEU A O 1
ATOM 2172 N N . GLY A 1 284 ? 9.779 -13.997 -13.588 1.00 87.00 284 GLY A N 1
ATOM 2173 C CA . GLY A 1 284 ? 10.939 -14.863 -13.748 1.00 87.00 284 GLY A CA 1
ATOM 2174 C C . GLY A 1 284 ? 11.910 -14.772 -12.562 1.00 87.00 284 GLY A C 1
ATOM 2175 O O . GLY A 1 284 ? 11.815 -13.856 -11.739 1.00 87.00 284 GLY A O 1
ATOM 2176 N N . PRO A 1 285 ? 12.885 -15.697 -12.466 1.00 84.75 285 PRO A N 1
ATOM 2177 C CA . PRO A 1 285 ? 13.939 -15.643 -11.448 1.00 84.75 285 PRO A CA 1
ATOM 2178 C C . PRO A 1 285 ? 14.723 -14.322 -11.468 1.00 84.75 285 PRO A C 1
ATOM 2180 O O . PRO A 1 285 ? 15.107 -13.810 -10.415 1.00 84.75 285 PRO A O 1
ATOM 2183 N N . ASP A 1 286 ? 14.879 -13.751 -12.662 1.00 84.56 286 ASP A N 1
ATOM 2184 C CA . ASP A 1 286 ? 15.512 -12.467 -12.967 1.00 84.56 286 ASP A CA 1
ATOM 2185 C C . ASP A 1 286 ? 14.669 -11.242 -12.569 1.00 84.56 286 ASP A C 1
ATOM 2187 O O . ASP A 1 286 ? 15.094 -10.108 -12.777 1.00 84.56 286 ASP A O 1
ATOM 2191 N N . GLY A 1 287 ? 13.476 -11.448 -11.999 1.00 83.06 287 GLY A N 1
ATOM 2192 C CA . GLY A 1 287 ? 12.573 -10.364 -11.618 1.00 83.06 287 GLY A CA 1
ATOM 2193 C C . GLY A 1 287 ? 11.877 -9.703 -12.807 1.00 83.06 287 GLY A C 1
ATOM 2194 O O . GLY A 1 287 ? 11.284 -8.640 -12.636 1.00 83.06 287 GLY A O 1
ATOM 2195 N N . ARG A 1 288 ? 11.929 -10.303 -14.004 1.00 84.88 288 ARG A N 1
ATOM 2196 C CA . ARG A 1 288 ? 11.252 -9.771 -15.192 1.00 84.88 288 ARG A CA 1
ATOM 2197 C C . ARG A 1 288 ? 9.919 -10.485 -15.431 1.00 84.88 288 ARG A C 1
ATOM 2199 O O . ARG A 1 288 ? 9.832 -11.700 -15.234 1.00 84.88 288 ARG A O 1
ATOM 2206 N N . PRO A 1 289 ? 8.857 -9.771 -15.846 1.00 85.56 289 PRO A N 1
ATOM 2207 C CA . PRO A 1 289 ? 7.624 -10.418 -16.278 1.00 85.56 289 PRO A CA 1
ATOM 2208 C C . PRO A 1 289 ? 7.901 -11.299 -17.493 1.00 85.56 289 PRO A C 1
ATOM 2210 O O . PRO A 1 289 ? 8.491 -10.853 -18.474 1.00 85.56 289 PRO A O 1
ATOM 2213 N N . SER A 1 290 ? 7.426 -12.539 -17.461 1.00 86.88 290 SER A N 1
ATOM 2214 C CA . SER A 1 290 ? 7.449 -13.410 -18.629 1.00 86.88 290 SER A CA 1
ATOM 2215 C C . SER A 1 290 ? 6.210 -13.128 -19.498 1.00 86.88 290 SER A C 1
ATOM 2217 O O . SER A 1 290 ? 5.081 -13.380 -19.052 1.00 86.88 290 SER A O 1
ATOM 2219 N N . PRO A 1 291 ? 6.371 -12.593 -20.726 1.00 80.38 291 PRO A N 1
ATOM 2220 C CA . PRO A 1 291 ? 5.240 -12.233 -21.585 1.00 80.38 291 PRO A CA 1
ATOM 2221 C C . PRO A 1 291 ? 4.413 -13.460 -21.990 1.00 80.38 291 PRO A C 1
ATOM 2223 O O . PRO A 1 291 ? 3.185 -13.395 -22.000 1.00 80.38 291 PRO A O 1
ATOM 2226 N N . ASP A 1 292 ? 5.073 -14.600 -22.201 1.00 86.62 292 ASP A N 1
ATOM 2227 C CA . ASP A 1 292 ? 4.440 -15.849 -22.640 1.00 86.62 292 ASP A CA 1
ATOM 2228 C C . ASP A 1 292 ? 3.736 -16.609 -21.506 1.00 86.62 292 ASP A C 1
ATOM 2230 O O . ASP A 1 292 ? 2.995 -17.562 -21.742 1.00 86.62 292 ASP A O 1
ATOM 2234 N N . ARG A 1 293 ? 3.948 -16.199 -20.249 1.00 87.88 293 ARG A N 1
ATOM 2235 C CA . ARG A 1 293 ? 3.409 -16.875 -19.059 1.00 87.88 293 ARG A CA 1
ATOM 2236 C C . ARG A 1 293 ? 2.345 -16.032 -18.372 1.00 87.88 293 ARG A C 1
ATOM 2238 O O . ARG A 1 293 ? 2.451 -15.702 -17.187 1.00 87.88 293 ARG A O 1
ATOM 2245 N N . ARG A 1 294 ? 1.293 -15.706 -19.122 1.00 92.44 294 ARG A N 1
ATOM 2246 C CA . ARG A 1 294 ? 0.091 -15.073 -18.573 1.00 92.44 294 ARG A CA 1
ATOM 2247 C C . ARG A 1 294 ? -0.738 -16.100 -17.798 1.00 92.44 294 ARG A C 1
ATOM 2249 O O . ARG A 1 294 ? -0.949 -17.220 -18.258 1.00 92.44 294 ARG A O 1
ATOM 2256 N N . ARG A 1 295 ? -1.215 -15.721 -16.617 1.00 92.38 295 ARG A N 1
ATOM 2257 C CA . ARG A 1 295 ? -2.016 -16.560 -15.720 1.00 92.38 295 ARG A CA 1
ATOM 2258 C C . ARG A 1 295 ? -3.305 -15.849 -15.347 1.00 92.38 295 ARG A C 1
ATOM 2260 O O . ARG A 1 295 ? -3.315 -14.630 -15.187 1.00 92.38 295 ARG A O 1
ATOM 2267 N N . ALA A 1 296 ? -4.378 -16.621 -15.210 1.00 94.69 296 ALA A N 1
ATOM 2268 C CA . ALA A 1 296 ? -5.627 -16.121 -14.658 1.00 94.69 296 ALA A CA 1
ATOM 2269 C C . ALA A 1 296 ? -5.460 -15.900 -13.151 1.00 94.69 296 ALA A C 1
ATOM 2271 O O . ALA A 1 296 ? -4.998 -16.794 -12.443 1.00 94.69 296 ALA A O 1
ATOM 2272 N N . VAL A 1 297 ? -5.850 -14.719 -12.685 1.00 96.00 297 VAL A N 1
ATOM 2273 C CA . VAL A 1 297 ? -5.913 -14.362 -11.263 1.00 96.00 297 VAL A CA 1
ATOM 2274 C C . VAL A 1 297 ? -7.305 -13.811 -10.964 1.00 96.00 297 VAL A C 1
ATOM 2276 O O . VAL A 1 297 ? -8.112 -13.637 -11.878 1.00 96.00 297 VAL A O 1
ATOM 2279 N N . LYS A 1 298 ? -7.618 -13.604 -9.686 1.00 96.00 298 LYS A N 1
ATOM 2280 C CA . LYS A 1 298 ? -8.897 -13.025 -9.254 1.00 96.00 298 LYS A CA 1
ATOM 2281 C C . LYS A 1 298 ? -8.720 -11.608 -8.722 1.00 96.00 298 LYS A C 1
ATOM 2283 O O . LYS A 1 298 ? -9.595 -10.769 -8.919 1.00 96.00 298 LYS A O 1
ATOM 2288 N N . HIS A 1 299 ? -7.597 -11.353 -8.052 1.00 96.12 299 HIS A N 1
ATOM 2289 C CA . HIS A 1 299 ? -7.312 -10.065 -7.433 1.00 96.12 299 HIS A CA 1
ATOM 2290 C C . HIS A 1 29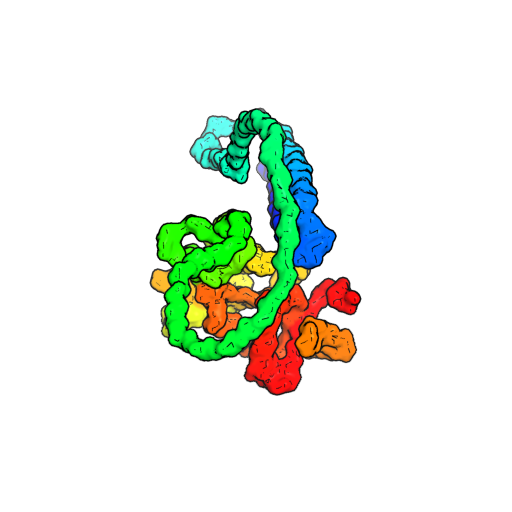9 ? -5.864 -9.632 -7.649 1.00 96.12 299 HIS A C 1
ATOM 2292 O O . HIS A 1 299 ? -4.948 -10.451 -7.720 1.00 96.12 299 HIS A O 1
ATOM 2298 N N . GLY A 1 300 ? -5.677 -8.321 -7.720 1.00 94.62 300 GLY A N 1
ATOM 2299 C CA . GLY A 1 300 ? -4.399 -7.638 -7.676 1.00 94.62 300 GLY A CA 1
ATOM 2300 C C . GLY A 1 300 ? -4.233 -6.899 -6.353 1.00 94.62 300 GLY A C 1
ATOM 2301 O O . GLY A 1 300 ? -5.154 -6.234 -5.893 1.00 94.62 300 GLY A O 1
ATOM 2302 N N . VAL A 1 301 ? -3.063 -7.015 -5.737 1.00 94.56 301 VAL A N 1
ATOM 2303 C CA . VAL A 1 301 ? -2.606 -6.172 -4.634 1.00 94.56 301 VAL A CA 1
ATOM 2304 C C . VAL A 1 301 ? -2.020 -4.910 -5.250 1.00 94.56 301 VAL A C 1
ATOM 2306 O O . VAL A 1 301 ? -0.939 -4.964 -5.843 1.00 94.56 301 VAL A O 1
ATOM 2309 N N . SER A 1 302 ? -2.748 -3.800 -5.134 1.00 91.75 302 SER A N 1
ATOM 2310 C CA . SER A 1 302 ? -2.324 -2.505 -5.665 1.00 91.75 302 SER A CA 1
ATOM 2311 C C . SER A 1 302 ? -1.318 -1.827 -4.750 1.00 91.75 302 SER A C 1
ATOM 2313 O O . SER A 1 302 ? -0.408 -1.185 -5.252 1.00 91.75 302 SER A O 1
ATOM 2315 N N . ARG A 1 303 ? -1.479 -1.975 -3.429 1.00 92.06 303 ARG A N 1
ATOM 2316 C CA . ARG A 1 303 ? -0.565 -1.438 -2.415 1.00 92.06 303 ARG A CA 1
ATOM 2317 C C . ARG A 1 303 ? -0.416 -2.417 -1.273 1.00 92.06 303 ARG A C 1
ATOM 2319 O O . ARG A 1 303 ? -1.422 -2.895 -0.743 1.00 92.06 303 ARG A O 1
ATOM 2326 N N . ILE A 1 304 ? 0.811 -2.645 -0.820 1.00 94.38 304 ILE A N 1
ATOM 2327 C CA . ILE A 1 304 ? 1.045 -3.278 0.476 1.00 94.38 304 ILE A CA 1
ATOM 2328 C C . ILE A 1 304 ? 2.146 -2.560 1.240 1.00 94.38 304 ILE A C 1
ATOM 2330 O O . ILE A 1 304 ? 3.312 -2.531 0.861 1.00 94.38 304 ILE A O 1
ATOM 2334 N N . TRP A 1 305 ? 1.774 -2.016 2.389 1.00 94.75 305 TRP A N 1
ATOM 2335 C CA . TRP A 1 305 ? 2.658 -1.194 3.191 1.00 94.75 305 TRP A CA 1
ATOM 2336 C C . TRP A 1 305 ? 2.654 -1.621 4.655 1.00 94.75 305 TRP A C 1
ATOM 2338 O O . TRP A 1 305 ? 1.630 -1.996 5.229 1.00 94.75 305 TRP A O 1
ATOM 2348 N N . VAL A 1 306 ? 3.830 -1.545 5.278 1.00 93.56 306 VAL A N 1
ATOM 2349 C CA . VAL A 1 306 ? 4.027 -1.745 6.714 1.00 93.56 306 VAL A CA 1
ATOM 2350 C C . VAL A 1 306 ? 4.975 -0.670 7.224 1.00 93.56 306 VAL A C 1
ATOM 2352 O O . VAL A 1 306 ? 6.092 -0.533 6.710 1.00 93.56 306 VAL A O 1
ATOM 2355 N N . ALA A 1 307 ? 4.557 0.024 8.283 1.00 90.38 307 ALA A N 1
ATOM 2356 C CA . ALA A 1 307 ? 5.365 1.028 8.961 1.00 90.38 307 ALA A CA 1
ATOM 2357 C C . ALA A 1 307 ? 6.744 0.470 9.312 1.00 90.38 307 ALA A C 1
ATOM 2359 O O . ALA A 1 307 ? 6.850 -0.645 9.828 1.00 90.38 307 ALA A O 1
ATOM 2360 N N . VAL A 1 308 ? 7.795 1.254 9.062 1.00 86.75 308 VAL A N 1
ATOM 2361 C CA . VAL A 1 308 ? 9.206 0.854 9.203 1.00 86.75 308 VAL A CA 1
ATOM 2362 C C . VAL A 1 308 ? 9.486 0.098 10.511 1.00 86.75 308 VAL A C 1
ATOM 2364 O O . VAL A 1 308 ? 9.991 -1.024 10.470 1.00 86.75 308 VAL A O 1
ATOM 2367 N N . GLY A 1 309 ? 9.070 0.638 11.662 1.00 85.50 309 GLY A N 1
ATOM 2368 C CA . GLY A 1 309 ? 9.265 0.012 12.982 1.00 85.50 309 GLY A CA 1
ATOM 2369 C C . GLY A 1 309 ? 8.497 -1.297 13.224 1.00 85.50 309 GLY A C 1
ATOM 2370 O O . GLY A 1 309 ? 8.745 -2.010 14.201 1.00 85.50 309 GLY A O 1
ATOM 2371 N N . HIS A 1 310 ? 7.569 -1.637 12.331 1.00 89.81 310 HIS A N 1
ATOM 2372 C CA . HIS A 1 310 ? 6.715 -2.822 12.388 1.00 89.81 310 HIS A CA 1
ATOM 2373 C C . HIS A 1 310 ? 7.008 -3.842 11.277 1.00 89.81 310 HIS A C 1
ATOM 2375 O O . HIS A 1 310 ? 6.410 -4.926 11.257 1.00 89.81 310 HIS A O 1
ATOM 2381 N N . ARG A 1 311 ? 7.952 -3.546 10.374 1.00 89.44 311 ARG A N 1
ATOM 2382 C CA . ARG A 1 311 ? 8.423 -4.488 9.347 1.00 89.44 311 ARG A CA 1
ATOM 2383 C C . ARG A 1 311 ? 9.063 -5.719 9.997 1.00 89.44 311 ARG A C 1
ATOM 2385 O O . ARG A 1 311 ? 9.457 -5.704 11.160 1.00 89.44 311 ARG A O 1
ATOM 2392 N N . ARG A 1 312 ? 9.117 -6.829 9.251 1.00 89.06 312 ARG A N 1
ATOM 2393 C CA . ARG A 1 312 ? 9.627 -8.145 9.711 1.00 89.06 312 ARG A CA 1
ATOM 2394 C C . ARG A 1 312 ? 8.886 -8.761 10.914 1.00 89.06 312 ARG A C 1
ATOM 2396 O O . ARG A 1 312 ? 9.287 -9.807 11.404 1.00 89.06 312 ARG A O 1
ATOM 2403 N N . ARG A 1 313 ? 7.744 -8.200 11.332 1.00 91.25 313 ARG A N 1
ATOM 2404 C CA . ARG A 1 313 ? 6.860 -8.758 12.381 1.00 91.25 313 ARG A CA 1
ATOM 2405 C C . ARG A 1 313 ? 5.639 -9.493 11.816 1.00 91.25 313 ARG A C 1
ATOM 2407 O O . ARG A 1 313 ? 4.605 -9.587 12.475 1.00 91.25 313 ARG A O 1
ATOM 2414 N N . ARG A 1 314 ? 5.745 -9.971 10.568 1.00 93.19 314 ARG A N 1
ATOM 2415 C CA . ARG A 1 314 ? 4.677 -10.647 9.801 1.00 93.19 314 ARG A CA 1
ATOM 2416 C C . ARG A 1 314 ? 3.384 -9.831 9.636 1.00 93.19 314 ARG A C 1
ATOM 2418 O O . ARG A 1 314 ? 2.339 -10.404 9.366 1.00 93.19 314 ARG A O 1
ATOM 2425 N N . VAL A 1 315 ? 3.434 -8.503 9.780 1.00 94.25 315 VAL A N 1
ATOM 2426 C CA . VAL A 1 315 ? 2.255 -7.631 9.607 1.00 94.25 315 VAL A CA 1
ATOM 2427 C C . VAL A 1 315 ? 1.700 -7.728 8.182 1.00 94.25 315 VAL A C 1
ATOM 2429 O O . VAL A 1 315 ? 0.517 -8.001 8.021 1.00 94.25 315 VAL A O 1
ATOM 2432 N N . GLY A 1 316 ? 2.555 -7.602 7.160 1.00 94.50 316 GLY A N 1
ATOM 2433 C CA . GLY A 1 316 ? 2.151 -7.745 5.753 1.00 94.50 316 GLY A CA 1
ATOM 2434 C C . GLY A 1 316 ? 1.542 -9.116 5.447 1.00 94.50 316 GLY A C 1
ATOM 2435 O O . GLY A 1 316 ? 0.453 -9.193 4.890 1.00 94.50 316 GLY A O 1
ATOM 2436 N N . THR A 1 317 ? 2.195 -10.190 5.904 1.00 95.25 317 THR A N 1
ATOM 2437 C CA . THR A 1 317 ? 1.701 -11.574 5.791 1.00 95.25 317 THR A CA 1
ATOM 2438 C C . THR A 1 317 ? 0.306 -11.717 6.401 1.00 95.25 317 THR A C 1
ATOM 2440 O O . THR A 1 317 ? -0.604 -12.168 5.723 1.00 95.25 317 THR A O 1
ATOM 2443 N N . LYS A 1 318 ? 0.098 -11.236 7.636 1.00 95.56 318 LYS A N 1
ATOM 2444 C CA . LYS A 1 318 ? -1.210 -11.292 8.309 1.00 95.56 318 LYS A CA 1
ATOM 2445 C C . LYS A 1 318 ? -2.313 -10.561 7.542 1.00 95.56 318 LYS A C 1
ATOM 2447 O O . LYS A 1 318 ? -3.445 -11.030 7.553 1.00 95.56 318 LYS A O 1
ATOM 2452 N N . MET A 1 319 ? -2.008 -9.422 6.913 1.00 96.75 319 MET A N 1
ATOM 2453 C CA . MET A 1 319 ? -2.991 -8.704 6.090 1.00 96.75 319 MET A CA 1
ATOM 2454 C C . MET A 1 319 ? -3.379 -9.507 4.851 1.00 96.75 319 MET A C 1
ATOM 2456 O O . MET A 1 319 ? -4.566 -9.636 4.571 1.00 96.75 319 MET A O 1
ATOM 2460 N N . LEU A 1 320 ? -2.397 -10.072 4.141 1.00 96.31 320 LEU A N 1
ATOM 2461 C CA . LEU A 1 320 ? -2.663 -10.907 2.968 1.00 96.31 320 LEU A CA 1
ATOM 2462 C C . LEU A 1 320 ? -3.429 -12.179 3.329 1.00 96.31 320 LEU A C 1
ATOM 2464 O O . LEU A 1 320 ? -4.367 -12.534 2.624 1.00 96.31 320 LEU A O 1
ATOM 2468 N N . ASP A 1 321 ? -3.076 -12.832 4.434 1.00 96.06 321 ASP A N 1
ATOM 2469 C CA . ASP A 1 321 ? -3.760 -14.044 4.887 1.00 96.06 321 ASP A CA 1
ATOM 2470 C C . ASP A 1 321 ? -5.216 -13.752 5.263 1.00 96.06 321 ASP A C 1
ATOM 2472 O O . ASP A 1 321 ? -6.107 -14.506 4.878 1.00 96.06 321 ASP A O 1
ATOM 2476 N N . ALA A 1 322 ? -5.474 -12.635 5.955 1.00 96.56 322 ALA A N 1
ATOM 2477 C CA . ALA A 1 322 ? -6.831 -12.194 6.275 1.00 96.56 322 ALA A CA 1
ATOM 2478 C C . ALA A 1 322 ? -7.642 -11.912 5.002 1.00 96.56 322 ALA A C 1
ATOM 2480 O O . ALA A 1 322 ? -8.737 -12.443 4.842 1.00 96.56 322 ALA A O 1
ATOM 2481 N N . PHE A 1 323 ? -7.073 -11.156 4.059 1.00 97.19 323 PHE A N 1
ATOM 2482 C CA . PHE A 1 323 ? -7.702 -10.899 2.765 1.00 97.19 323 PHE A CA 1
ATOM 2483 C C . PHE A 1 323 ? -8.014 -12.196 2.004 1.00 97.19 323 PHE A C 1
ATOM 2485 O O . PHE A 1 323 ? -9.116 -12.383 1.492 1.00 97.19 323 PHE A O 1
ATOM 2492 N N . ARG A 1 324 ? -7.065 -13.132 1.943 1.00 96.50 324 ARG A N 1
ATOM 2493 C CA . ARG A 1 324 ? -7.273 -14.413 1.264 1.00 96.50 324 ARG A CA 1
ATOM 2494 C C . ARG A 1 324 ? -8.349 -15.253 1.936 1.00 96.50 324 ARG A C 1
ATOM 2496 O O . ARG A 1 324 ? -9.155 -15.853 1.228 1.00 96.50 324 ARG A O 1
ATOM 2503 N N . ALA A 1 325 ? -8.368 -15.294 3.266 1.00 96.62 325 ALA A N 1
ATOM 2504 C CA . ALA A 1 325 ? -9.370 -16.025 4.030 1.00 96.62 325 ALA A CA 1
ATOM 2505 C C . ALA A 1 325 ? -10.779 -15.461 3.789 1.00 96.62 325 ALA A C 1
ATOM 2507 O O . ALA A 1 325 ? -11.680 -16.226 3.448 1.00 96.62 325 ALA A O 1
ATOM 2508 N N . ASP A 1 326 ? -10.944 -14.136 3.859 1.00 96.75 326 ASP A N 1
ATOM 2509 C CA . ASP A 1 326 ? -12.227 -13.447 3.655 1.00 96.75 326 ASP A CA 1
ATOM 2510 C C . ASP A 1 326 ? -12.827 -13.694 2.259 1.00 96.75 326 ASP A C 1
ATOM 2512 O O . ASP A 1 326 ? -14.045 -13.654 2.082 1.00 96.75 326 ASP A O 1
ATOM 2516 N N . HIS A 1 327 ? -11.978 -13.969 1.265 1.00 96.00 327 HIS A N 1
ATOM 2517 C CA . HIS A 1 327 ? -12.371 -14.138 -0.135 1.00 96.00 327 HIS A CA 1
ATOM 2518 C C . HIS A 1 327 ? -12.174 -15.567 -0.677 1.00 96.00 327 HIS A C 1
ATOM 2520 O O . HIS A 1 327 ? -12.369 -15.801 -1.872 1.00 96.00 327 HIS A O 1
ATOM 2526 N N . GLY A 1 328 ? -11.779 -16.528 0.167 1.00 96.50 328 GLY A N 1
ATOM 2527 C CA . GLY A 1 328 ? -11.524 -17.915 -0.242 1.00 96.50 328 GLY A CA 1
ATOM 2528 C C . GLY A 1 328 ? -10.466 -18.047 -1.350 1.00 96.50 328 GLY A C 1
ATOM 2529 O O . GLY A 1 328 ? -10.643 -18.822 -2.294 1.00 96.50 328 GLY A O 1
ATOM 2530 N N . LEU A 1 329 ? -9.394 -17.251 -1.280 1.00 95.12 329 LEU A N 1
ATOM 2531 C CA . LEU A 1 329 ? -8.351 -17.162 -2.308 1.00 95.12 329 LEU A CA 1
ATOM 2532 C C . LEU A 1 329 ? -7.122 -18.009 -1.959 1.00 95.12 329 LEU A C 1
ATOM 2534 O O . LEU A 1 329 ? -6.617 -17.999 -0.833 1.00 95.12 329 LEU A O 1
ATOM 2538 N N . ARG A 1 330 ? -6.554 -18.679 -2.963 1.00 93.94 330 ARG A N 1
ATOM 2539 C CA . ARG A 1 330 ? -5.200 -19.252 -2.877 1.00 93.94 330 ARG A CA 1
ATOM 2540 C C . ARG A 1 330 ? -4.157 -18.221 -3.300 1.00 93.94 330 ARG A C 1
ATOM 2542 O O . ARG A 1 330 ? -4.508 -17.260 -3.979 1.00 93.94 330 ARG A O 1
ATOM 2549 N N . SER A 1 331 ? -2.877 -18.449 -2.997 1.00 91.69 331 SER A N 1
ATOM 2550 C CA . SER A 1 331 ? -1.807 -17.535 -3.440 1.00 91.69 331 SER A CA 1
ATOM 2551 C C . SER A 1 331 ? -1.800 -17.319 -4.947 1.00 91.69 331 SER A C 1
ATOM 2553 O O . SER A 1 331 ? -1.688 -16.190 -5.406 1.00 91.69 331 SER A O 1
ATOM 2555 N N . ARG A 1 332 ? -2.033 -18.379 -5.731 1.00 92.25 332 ARG A N 1
ATOM 2556 C CA . ARG A 1 332 ? -2.110 -18.289 -7.198 1.00 92.25 332 ARG A CA 1
ATOM 2557 C C . ARG A 1 332 ? -3.269 -17.439 -7.733 1.00 92.25 332 ARG A C 1
ATOM 2559 O O . ARG A 1 332 ? -3.271 -17.115 -8.913 1.00 92.25 332 ARG A O 1
ATOM 2566 N N . ASP A 1 333 ? -4.269 -17.138 -6.903 1.00 95.25 333 ASP A N 1
ATOM 2567 C CA . ASP A 1 333 ? -5.411 -16.298 -7.279 1.00 95.25 333 ASP A CA 1
ATOM 2568 C C . ASP A 1 333 ? -5.112 -14.794 -7.070 1.00 95.25 333 ASP A C 1
ATOM 2570 O O . ASP A 1 333 ? -5.965 -13.958 -7.382 1.00 95.25 333 ASP A O 1
ATOM 2574 N N . VAL A 1 334 ? -3.924 -14.450 -6.553 1.00 95.44 334 VAL A N 1
ATOM 2575 C CA . VAL A 1 334 ? -3.491 -13.086 -6.224 1.00 95.44 334 VAL A CA 1
ATOM 2576 C C . VAL A 1 334 ? -2.257 -12.704 -7.047 1.00 95.44 334 VAL A C 1
ATOM 2578 O O . VAL A 1 334 ? -1.319 -13.485 -7.193 1.00 95.44 334 VAL A O 1
ATOM 2581 N N . ALA A 1 335 ? -2.246 -11.482 -7.574 1.00 95.19 335 ALA A N 1
ATOM 2582 C CA . ALA A 1 335 ? -1.084 -10.869 -8.213 1.00 95.19 335 ALA A CA 1
ATOM 2583 C C . ALA A 1 335 ? -0.686 -9.569 -7.509 1.00 95.19 335 ALA A C 1
ATOM 2585 O O . ALA A 1 335 ? -1.497 -8.978 -6.808 1.00 95.19 335 ALA A O 1
ATOM 2586 N N . PHE A 1 336 ? 0.536 -9.095 -7.725 1.00 93.56 336 PHE A N 1
ATOM 2587 C CA . PHE A 1 336 ? 1.044 -7.841 -7.162 1.00 93.56 336 PHE A CA 1
ATOM 2588 C C . PHE A 1 336 ? 1.265 -6.805 -8.261 1.00 93.56 336 PHE A C 1
ATOM 2590 O O . PHE A 1 336 ? 1.692 -7.149 -9.366 1.00 93.56 336 PHE A O 1
ATOM 2597 N N . ALA A 1 337 ? 0.963 -5.539 -7.989 1.00 90.44 337 ALA A N 1
ATOM 2598 C CA . ALA A 1 337 ? 1.181 -4.491 -8.971 1.00 90.44 337 ALA A CA 1
ATOM 2599 C C . ALA A 1 337 ? 2.684 -4.303 -9.237 1.00 90.44 337 ALA A C 1
ATOM 2601 O O . ALA A 1 337 ? 3.496 -4.318 -8.315 1.00 90.44 337 ALA A O 1
ATOM 2602 N N . SER A 1 338 ? 3.077 -4.118 -10.499 1.00 82.06 338 SER A N 1
ATOM 2603 C CA . SER A 1 338 ? 4.495 -4.096 -10.894 1.00 82.06 338 SER A CA 1
ATOM 2604 C C . SER A 1 338 ? 5.313 -2.985 -10.226 1.00 82.06 338 SER A C 1
ATOM 2606 O O . SER A 1 338 ? 6.502 -3.172 -9.981 1.00 82.06 338 SER A O 1
ATOM 2608 N N . HIS A 1 339 ? 4.689 -1.848 -9.908 1.00 73.81 339 HIS A N 1
ATOM 2609 C CA . HIS A 1 339 ? 5.347 -0.722 -9.238 1.00 73.81 339 HIS A CA 1
ATOM 2610 C C . HIS A 1 339 ? 5.687 -1.014 -7.767 1.00 73.81 339 HIS A C 1
ATOM 2612 O O . HIS A 1 339 ? 6.646 -0.457 -7.247 1.00 73.81 339 HIS A O 1
ATOM 2618 N N . GLU A 1 340 ? 4.985 -1.945 -7.116 1.00 61.28 340 GLU A N 1
ATOM 2619 C CA . GLU A 1 340 ? 5.218 -2.312 -5.709 1.00 61.28 340 GLU A CA 1
ATOM 2620 C C . GLU A 1 340 ? 6.462 -3.203 -5.521 1.00 61.28 340 GLU A C 1
ATOM 2622 O O . GLU A 1 340 ? 6.994 -3.351 -4.418 1.00 61.28 340 GLU A O 1
ATOM 2627 N N . ILE A 1 341 ? 6.959 -3.820 -6.597 1.00 60.78 341 ILE A N 1
ATOM 2628 C CA . ILE A 1 341 ? 8.010 -4.845 -6.517 1.00 60.78 341 ILE A CA 1
ATOM 2629 C C . ILE A 1 341 ? 9.374 -4.233 -6.194 1.00 60.78 341 ILE A C 1
ATOM 2631 O O . ILE A 1 341 ? 10.178 -4.881 -5.530 1.00 60.78 341 ILE A O 1
ATOM 2635 N N . GLN A 1 342 ? 9.627 -2.974 -6.560 1.00 64.19 342 GLN A N 1
ATOM 2636 C CA . GLN A 1 342 ? 10.933 -2.344 -6.332 1.00 64.19 342 GLN A CA 1
ATOM 2637 C C . GLN A 1 342 ? 11.325 -2.307 -4.844 1.00 64.19 342 GLN A C 1
ATOM 2639 O O . GLN A 1 342 ? 12.490 -2.512 -4.510 1.00 64.19 342 GLN A O 1
ATOM 2644 N N . CYS A 1 343 ? 10.356 -2.139 -3.938 1.00 67.50 343 CYS A N 1
ATOM 2645 C CA . CYS A 1 343 ? 10.588 -2.191 -2.490 1.00 67.50 343 CYS A CA 1
ATOM 2646 C C . CYS A 1 343 ? 10.071 -3.486 -1.834 1.00 67.50 343 CYS A C 1
ATOM 2648 O O . CYS A 1 343 ? 10.462 -3.809 -0.708 1.00 67.50 343 CYS A O 1
ATOM 2650 N N . GLY A 1 344 ? 9.194 -4.225 -2.523 1.00 80.69 344 GLY A N 1
ATOM 2651 C CA . GLY A 1 344 ? 8.473 -5.385 -2.000 1.00 80.69 344 GLY A CA 1
ATOM 2652 C C . GLY A 1 344 ? 8.931 -6.758 -2.506 1.00 80.69 344 GLY A C 1
ATOM 2653 O O . GLY A 1 344 ? 8.449 -7.752 -1.967 1.00 80.69 344 GLY A O 1
ATOM 2654 N N . ASP A 1 345 ? 9.847 -6.861 -3.479 1.00 84.56 345 ASP A N 1
ATOM 2655 C CA . ASP A 1 345 ? 10.214 -8.131 -4.145 1.00 84.56 345 ASP A CA 1
ATOM 2656 C C . ASP A 1 345 ? 10.565 -9.248 -3.153 1.00 84.56 345 ASP A C 1
ATOM 2658 O O . ASP A 1 345 ? 9.975 -10.328 -3.180 1.00 84.56 345 ASP A O 1
ATOM 2662 N N . ALA A 1 346 ? 11.449 -8.962 -2.193 1.00 87.75 346 ALA A N 1
ATOM 2663 C CA . ALA A 1 346 ? 11.852 -9.939 -1.184 1.00 87.75 346 ALA A CA 1
ATOM 2664 C C . ALA A 1 346 ? 10.671 -10.428 -0.329 1.00 87.75 346 ALA A C 1
ATOM 2666 O O . ALA A 1 346 ? 10.621 -11.595 0.056 1.00 87.75 346 ALA A O 1
ATOM 2667 N N . PHE A 1 347 ? 9.719 -9.544 -0.015 1.00 90.50 347 PHE A N 1
ATOM 2668 C CA . PHE A 1 347 ? 8.509 -9.927 0.706 1.00 90.50 347 PHE A CA 1
ATOM 2669 C C . PHE A 1 347 ? 7.595 -10.784 -0.173 1.00 90.50 347 PHE A C 1
ATOM 2671 O O . PHE A 1 347 ? 7.161 -11.842 0.273 1.00 90.50 347 PHE A O 1
ATOM 2678 N N . VAL A 1 348 ? 7.341 -10.363 -1.413 1.00 90.81 348 VAL A N 1
ATOM 2679 C CA . VAL A 1 348 ? 6.442 -11.051 -2.348 1.00 90.81 348 VAL A CA 1
ATOM 2680 C C . VAL A 1 348 ? 6.955 -12.450 -2.690 1.00 90.81 348 VAL A C 1
ATOM 2682 O O . VAL A 1 348 ? 6.186 -13.413 -2.637 1.00 90.81 348 VAL A O 1
ATOM 2685 N N . ARG A 1 349 ? 8.255 -12.592 -2.977 1.00 89.50 349 ARG A N 1
ATOM 2686 C CA . ARG A 1 349 ? 8.893 -13.893 -3.227 1.00 89.50 349 ARG A CA 1
ATOM 2687 C C . ARG A 1 349 ? 8.808 -14.798 -2.006 1.00 89.50 349 ARG A C 1
ATOM 2689 O O . ARG A 1 349 ? 8.404 -15.949 -2.132 1.00 89.50 349 ARG A O 1
ATOM 2696 N N . HIS A 1 350 ? 9.134 -14.273 -0.824 1.00 90.50 350 HIS A N 1
ATOM 2697 C CA . HIS A 1 350 ? 9.070 -15.050 0.413 1.00 90.50 350 HIS A CA 1
ATOM 2698 C C . HIS A 1 350 ? 7.640 -15.485 0.754 1.00 90.50 350 HIS A C 1
ATOM 2700 O O . HIS A 1 350 ? 7.430 -16.625 1.154 1.00 90.50 350 HIS A O 1
ATOM 2706 N N . TYR A 1 351 ? 6.660 -14.596 0.574 1.00 90.38 351 TYR A N 1
ATOM 2707 C CA . TYR A 1 351 ? 5.250 -14.902 0.801 1.00 90.38 351 TYR A CA 1
ATOM 2708 C C . TYR A 1 351 ? 4.751 -15.986 -0.159 1.00 90.38 351 TYR A C 1
ATOM 2710 O O . TYR A 1 351 ? 4.116 -16.941 0.273 1.00 90.38 351 TYR A O 1
ATOM 2718 N N . SER A 1 352 ? 5.089 -15.870 -1.445 1.00 88.25 352 SER A N 1
ATOM 2719 C CA . SER A 1 352 ? 4.636 -16.810 -2.477 1.00 88.25 352 SER A CA 1
ATOM 2720 C C . SER A 1 352 ? 5.257 -18.200 -2.314 1.00 88.25 352 SER A C 1
ATOM 2722 O O . SER A 1 352 ? 4.560 -19.195 -2.470 1.00 88.25 352 SER A O 1
ATOM 2724 N N . ALA A 1 353 ? 6.537 -18.274 -1.934 1.00 86.62 353 ALA A N 1
ATOM 2725 C CA . ALA A 1 353 ? 7.235 -19.542 -1.709 1.00 86.62 353 ALA A CA 1
ATOM 2726 C C . ALA A 1 353 ? 6.738 -20.310 -0.471 1.00 86.62 353 ALA A C 1
ATOM 2728 O O . ALA A 1 353 ? 6.951 -21.513 -0.369 1.00 86.62 353 ALA A O 1
ATOM 2729 N N . ALA A 1 354 ? 6.101 -19.630 0.487 1.00 80.75 354 ALA A N 1
ATOM 2730 C CA . ALA A 1 354 ? 5.614 -20.263 1.710 1.00 80.75 354 ALA A CA 1
ATOM 2731 C C . ALA A 1 354 ? 4.324 -21.080 1.510 1.00 80.75 354 ALA A C 1
ATOM 2733 O O . ALA A 1 354 ? 3.969 -21.861 2.389 1.00 80.75 354 ALA A O 1
ATOM 2734 N N . ASP A 1 355 ? 3.614 -20.874 0.398 1.00 73.19 355 ASP A N 1
ATOM 2735 C CA . ASP A 1 355 ? 2.263 -21.408 0.190 1.00 73.19 355 ASP A CA 1
ATOM 2736 C C . ASP A 1 355 ? 2.241 -22.644 -0.734 1.00 73.19 355 ASP A C 1
ATOM 2738 O O . ASP A 1 355 ? 1.344 -23.472 -0.599 1.00 73.19 355 ASP A O 1
ATOM 2742 N N . ASP A 1 356 ? 3.210 -22.780 -1.653 1.00 74.56 356 ASP A N 1
ATOM 2743 C CA . ASP A 1 356 ? 3.396 -23.944 -2.544 1.00 74.56 356 ASP A CA 1
ATOM 2744 C C . ASP A 1 356 ? 4.768 -23.859 -3.253 1.00 74.56 356 ASP A C 1
ATOM 2746 O O . ASP A 1 356 ? 5.144 -22.767 -3.695 1.00 74.56 356 ASP A O 1
ATOM 2750 N N . GLU A 1 357 ? 5.482 -24.978 -3.439 1.00 62.25 357 GLU A N 1
ATOM 2751 C CA . GLU A 1 357 ? 6.786 -25.001 -4.142 1.00 62.25 357 GLU A CA 1
ATOM 2752 C C . GLU A 1 357 ? 6.666 -24.566 -5.617 1.00 62.25 357 GLU A C 1
ATOM 2754 O O . GLU A 1 357 ? 7.614 -24.019 -6.183 1.00 62.25 357 GLU A O 1
ATOM 2759 N N . ASP A 1 358 ? 5.476 -24.703 -6.213 1.00 69.50 358 ASP A N 1
ATOM 2760 C CA . ASP A 1 358 ? 5.192 -24.316 -7.603 1.00 69.50 358 ASP A CA 1
ATOM 2761 C C . ASP A 1 358 ? 4.569 -22.908 -7.755 1.00 69.50 358 ASP A C 1
ATOM 2763 O O . ASP A 1 358 ? 4.206 -22.480 -8.868 1.00 69.50 358 ASP A O 1
ATOM 2767 N N . THR A 1 359 ? 4.420 -22.144 -6.662 1.00 76.00 359 THR A N 1
ATOM 2768 C CA . THR A 1 359 ? 3.825 -20.800 -6.740 1.00 76.00 359 THR A CA 1
ATOM 2769 C C . THR A 1 359 ? 4.816 -19.796 -7.320 1.00 76.00 359 THR A C 1
ATOM 2771 O O . THR A 1 359 ? 5.634 -19.185 -6.636 1.00 76.00 359 THR A O 1
ATOM 2774 N N . VAL A 1 360 ? 4.675 -19.556 -8.622 1.00 86.06 360 VAL A N 1
ATOM 2775 C CA . VAL A 1 360 ? 5.328 -18.434 -9.300 1.00 86.06 360 VAL A CA 1
ATOM 2776 C C . VAL A 1 360 ? 4.644 -17.124 -8.909 1.00 86.06 360 VAL A C 1
ATOM 2778 O O . VAL A 1 360 ? 3.425 -16.984 -9.067 1.00 86.06 360 VAL A O 1
ATOM 2781 N N . VAL A 1 361 ? 5.438 -16.151 -8.453 1.00 90.25 361 VAL A N 1
ATOM 2782 C CA . VAL A 1 361 ? 4.990 -14.776 -8.193 1.00 90.25 361 VAL A CA 1
ATOM 2783 C C . VAL A 1 361 ? 4.291 -14.235 -9.438 1.00 90.25 361 VAL A C 1
ATOM 2785 O O . VAL A 1 361 ? 4.843 -14.286 -10.535 1.00 90.25 361 VAL A O 1
ATOM 2788 N N . SER A 1 362 ? 3.075 -13.723 -9.276 1.00 92.31 362 SER A N 1
ATOM 2789 C CA . SER A 1 362 ? 2.297 -13.152 -10.376 1.00 92.31 362 SER A CA 1
ATOM 2790 C C . SER A 1 362 ? 2.231 -11.639 -10.240 1.00 92.31 362 SER A C 1
ATOM 2792 O O . SER A 1 362 ? 1.979 -11.121 -9.153 1.00 92.31 362 SER A O 1
ATOM 2794 N N . ILE A 1 363 ? 2.462 -10.931 -11.342 1.00 92.25 363 ILE A N 1
ATOM 2795 C CA . ILE A 1 363 ? 2.552 -9.474 -11.374 1.00 92.25 363 ILE A CA 1
ATOM 2796 C C . ILE A 1 363 ? 1.617 -8.896 -12.424 1.00 92.25 363 ILE A C 1
ATOM 2798 O O . ILE A 1 363 ? 1.457 -9.456 -13.509 1.00 92.25 363 ILE A O 1
ATOM 2802 N N . TYR A 1 364 ? 0.986 -7.771 -12.126 1.00 91.00 364 TYR A N 1
ATOM 2803 C CA . TYR A 1 364 ? 0.103 -7.099 -13.071 1.00 91.00 364 TYR A CA 1
ATOM 2804 C C . TYR A 1 364 ? 0.451 -5.619 -13.165 1.00 91.00 364 TYR A C 1
ATOM 2806 O O . TYR A 1 364 ? 1.030 -5.028 -12.257 1.00 91.00 364 TYR A O 1
ATOM 2814 N N . THR A 1 365 ? 0.103 -5.006 -14.285 1.00 83.81 365 THR A N 1
ATOM 2815 C CA . THR A 1 365 ? 0.175 -3.558 -14.444 1.00 83.81 365 THR A CA 1
ATOM 2816 C C . THR A 1 365 ? -1.041 -3.093 -15.220 1.00 83.81 365 THR A C 1
ATOM 2818 O O . THR A 1 365 ? -1.528 -3.770 -16.125 1.00 83.81 365 THR A O 1
ATOM 2821 N N . ARG A 1 366 ? -1.548 -1.922 -14.839 1.00 72.88 366 ARG A N 1
ATOM 2822 C CA . ARG A 1 366 ? -2.590 -1.214 -15.588 1.00 72.88 366 ARG A CA 1
ATOM 2823 C C . ARG A 1 366 ? -2.006 -0.431 -16.765 1.00 72.88 366 ARG A C 1
ATOM 2825 O O . ARG A 1 366 ? -2.743 -0.060 -17.671 1.00 72.88 366 ARG A O 1
ATOM 2832 N N . SER A 1 367 ? -0.694 -0.187 -16.762 1.00 68.12 367 SER A N 1
ATOM 2833 C CA . SER A 1 367 ? -0.005 0.507 -17.842 1.00 68.12 367 SER A CA 1
ATOM 2834 C C . SER A 1 367 ? 0.600 -0.507 -18.816 1.00 68.12 367 SER A C 1
ATOM 2836 O O . SER A 1 367 ? 1.565 -1.190 -18.462 1.00 68.12 367 SER A O 1
ATOM 2838 N N . PRO A 1 368 ? 0.101 -0.590 -20.063 1.00 56.97 368 PRO A N 1
ATOM 2839 C CA . PRO A 1 368 ? 0.686 -1.467 -21.071 1.00 56.97 368 PRO A CA 1
ATOM 2840 C C . PRO A 1 368 ? 2.122 -1.068 -21.455 1.00 56.97 368 PRO A C 1
ATOM 2842 O O . PRO A 1 368 ? 2.827 -1.874 -22.055 1.00 56.97 368 PRO A O 1
ATOM 2845 N N . ALA A 1 369 ? 2.573 0.143 -21.098 1.00 56.25 369 ALA A N 1
ATOM 2846 C CA . ALA A 1 369 ? 3.933 0.614 -21.360 1.00 56.25 369 ALA A CA 1
ATOM 2847 C C . ALA A 1 369 ? 5.009 -0.174 -20.596 1.00 56.25 369 ALA A C 1
ATOM 2849 O O . ALA A 1 369 ? 6.141 -0.222 -21.046 1.00 56.25 369 ALA A O 1
ATOM 2850 N N . TRP A 1 370 ? 4.655 -0.824 -19.484 1.00 51.12 370 TRP A N 1
ATOM 2851 C CA . TRP A 1 370 ? 5.582 -1.636 -18.684 1.00 51.12 370 TRP A CA 1
ATOM 2852 C C . TRP A 1 370 ? 5.896 -3.013 -19.289 1.00 51.12 370 TRP A C 1
ATOM 2854 O O . TRP A 1 370 ? 6.782 -3.705 -18.796 1.00 51.12 370 TRP A O 1
ATOM 2864 N N . TYR A 1 371 ? 5.154 -3.438 -20.317 1.00 47.97 371 TYR A N 1
ATOM 2865 C CA . TYR A 1 371 ? 5.385 -4.712 -21.011 1.00 47.97 371 TYR A CA 1
ATOM 2866 C C . TYR A 1 371 ? 6.220 -4.567 -22.291 1.00 47.97 371 TYR A C 1
ATOM 2868 O O . TYR A 1 371 ? 6.453 -5.568 -22.968 1.00 47.97 371 TYR A O 1
ATOM 2876 N N . ARG A 1 372 ? 6.607 -3.340 -22.653 1.00 44.56 372 ARG A N 1
ATOM 2877 C CA . ARG A 1 372 ? 7.508 -3.039 -23.771 1.00 44.56 372 ARG A CA 1
ATOM 2878 C C . ARG A 1 372 ? 8.896 -2.769 -23.223 1.00 44.56 372 ARG A C 1
ATOM 2880 O O . ARG A 1 372 ? 9.855 -3.188 -23.903 1.00 44.56 372 ARG A O 1
#

pLDDT: mean 70.42, std 21.65, range [28.66, 97.19]

InterPro domains:
  IPR028009 N-acetyltransferase ESCO, acetyl-transferase domain [PF13880] (297-355)